Protein 9CU8 (pdb70)

Secondary structure (DSSP, 8-state):
--HHHHHHHHHHHHHHHHHHHHHHHHHHHTT-HHHHHHHHHHHHHHHHHHHHHHH-GGGHHHHHHHHHHHHHHHTTT-HHHHHHHHHHHHHHHHHHHHHHHHHHT-/--TTSPPSSBPPPTT----TTEEEETTTTEEEEPBPTTEEEEE---SSSPPEEEEPPTTEE--SSB--SSPEEPPPPPPTTSEEEE--BTTB--EEEPPTTEEEEEE-SSSEEEEEEPP-BPTTEEEEE--BTTB--EEEEPPTTEE--S-BSSPPPEEPPP-SSEEE--BTTBPPEE-

Structure (mmCIF, N/CA/C/O backbone):
data_9CU8
#
_entry.id   9CU8
#
_cell.length_a   35.071
_cell.length_b   74.621
_cell.length_c   104.973
_cell.angle_alpha   90.00
_cell.angle_beta   90.00
_cell.angle_gamma   90.00
#
_symmetry.space_group_name_H-M   'P 21 21 21'
#
loop_
_entity.id
_entity.type
_entity.pdbx_description
1 polymer TNFR2_mb1
2 polymer 'Tumor necrosis factor receptor superfamily member 1B'
3 water water
#
loop_
_atom_site.group_PDB
_atom_site.id
_atom_site.type_symbol
_atom_site.label_atom_id
_atom_site.label_alt_id
_atom_site.label_comp_id
_atom_site.label_asym_id
_atom_site.label_entity_id
_atom_site.label_seq_id
_atom_site.pdbx_PDB_ins_code
_atom_site.Cartn_x
_atom_site.Cartn_y
_atom_site.Cartn_z
_atom_site.occupancy
_atom_site.B_iso_or_equiv
_atom_site.auth_seq_id
_atom_site.auth_comp_id
_atom_site.auth_asym_id
_atom_site.auth_atom_id
_atom_site.pdbx_PDB_model_num
ATOM 1 N N . LEU A 1 1 ? 2.434 25.099 -11.910 1.00 42.91 1 LEU A N 1
ATOM 2 C CA . LEU A 1 1 ? 2.679 24.424 -13.181 1.00 37.49 1 LEU A CA 1
ATOM 3 C C . LEU A 1 1 ? 1.790 24.967 -14.306 1.00 40.24 1 LEU A C 1
ATOM 4 O O . LEU A 1 1 ? 0.560 24.947 -14.207 1.00 42.73 1 LEU A O 1
ATOM 9 N N . ASN A 1 2 ? 2.407 25.450 -15.377 1.00 38.18 2 ASN A N 1
ATOM 10 C CA . ASN A 1 2 ? 1.668 25.864 -16.562 1.00 38.16 2 ASN A CA 1
ATOM 11 C C . ASN A 1 2 ? 1.472 24.671 -17.491 1.00 38.95 2 ASN A C 1
ATOM 12 O O . ASN A 1 2 ? 2.093 23.620 -17.314 1.00 37.19 2 ASN A O 1
ATOM 17 N N . PRO A 1 3 ? 0.587 24.784 -18.488 1.00 40.23 3 PRO A N 1
ATOM 18 C CA . PRO A 1 3 ? 0.312 23.613 -19.344 1.00 34.64 3 PRO A CA 1
ATOM 19 C C . PRO A 1 3 ? 1.537 23.024 -20.029 1.00 36.25 3 PRO A C 1
ATOM 20 O O . PRO A 1 3 ? 1.556 21.811 -20.280 1.00 26.53 3 PRO A O 1
ATOM 24 N N . GLU A 1 4 ? 2.566 23.821 -20.333 1.00 26.62 4 GLU A N 1
ATOM 25 C CA . GLU A 1 4 ? 3.751 23.233 -20.954 1.00 34.40 4 GLU A CA 1
ATOM 26 C C . GLU A 1 4 ? 4.486 22.327 -19.979 1.00 31.03 4 GLU A C 1
ATOM 27 O O . GLU A 1 4 ? 4.884 21.212 -20.334 1.00 32.22 4 GLU A O 1
ATOM 33 N N . GLN A 1 5 ? 4.688 22.803 -18.750 1.00 28.74 5 GLN A N 1
ATOM 34 C CA . GLN A 1 5 ? 5.389 22.014 -17.746 1.00 31.16 5 GLN A CA 1
ATOM 35 C C . GLN A 1 5 ? 4.632 20.729 -17.429 1.00 27.96 5 GLN A C 1
ATOM 36 O O . GLN A 1 5 ? 5.236 19.653 -17.318 1.00 23.68 5 GLN A O 1
ATOM 42 N N . VAL A 1 6 ? 3.308 20.824 -17.279 1.00 27.72 6 VAL A N 1
ATOM 43 C CA . VAL A 1 6 ? 2.508 19.641 -16.972 1.00 22.94 6 VAL A CA 1
ATOM 44 C C . VAL A 1 6 ? 2.646 18.615 -18.081 1.00 27.33 6 VAL A C 1
ATOM 45 O O . VAL A 1 6 ? 2.790 17.412 -17.821 1.00 24.56 6 VAL A O 1
ATOM 49 N N . ALA A 1 7 ? 2.636 19.074 -19.338 1.00 22.56 7 ALA A N 1
ATOM 50 C CA . ALA A 1 7 ? 2.767 18.150 -20.461 1.00 24.89 7 ALA A CA 1
ATOM 51 C C . ALA A 1 7 ? 4.123 17.451 -20.452 1.00 25.22 7 ALA A C 1
ATOM 52 O O . ALA A 1 7 ? 4.207 16.243 -20.713 1.00 27.63 7 ALA A O 1
ATOM 54 N N . LYS A 1 8 ? 5.198 18.189 -20.157 1.00 26.05 8 LYS A N 1
ATOM 55 C CA . LYS A 1 8 ? 6.518 17.563 -20.064 1.00 25.63 8 LYS A CA 1
ATOM 56 C C . LYS A 1 8 ? 6.592 16.577 -18.902 1.00 24.02 8 LYS A C 1
ATOM 57 O O . LYS A 1 8 ? 7.208 15.507 -19.018 1.00 21.96 8 LYS A O 1
ATOM 63 N N . ILE A 1 9 ? 6.001 16.937 -17.763 1.00 23.88 9 ILE A N 1
ATOM 64 C CA . ILE A 1 9 ? 5.973 16.028 -16.619 1.00 24.49 9 ILE A CA 1
ATOM 65 C C . ILE A 1 9 ? 5.162 14.777 -16.950 1.00 21.65 9 ILE A C 1
ATOM 66 O O . ILE A 1 9 ? 5.590 13.648 -16.682 1.00 21.70 9 ILE A O 1
ATOM 71 N N . GLY A 1 10 ? 3.984 14.955 -17.545 1.00 22.29 10 GLY A N 1
ATOM 72 C CA . GLY A 1 10 ? 3.174 13.795 -17.909 1.00 23.22 10 GLY A CA 1
ATOM 73 C C . GLY A 1 10 ? 3.876 12.875 -18.895 1.00 27.57 10 GLY A C 1
ATOM 74 O O . GLY A 1 10 ? 3.771 11.646 -18.803 1.00 21.75 10 GLY A O 1
ATOM 75 N N . ALA A 1 11 ? 4.610 13.455 -19.848 1.00 24.13 11 ALA A N 1
ATOM 76 C CA . ALA A 1 11 ? 5.305 12.647 -20.849 1.00 27.14 11 ALA A CA 1
ATOM 77 C C . ALA A 1 11 ? 6.375 11.767 -20.207 1.00 25.54 11 ALA A C 1
ATOM 78 O O . ALA A 1 11 ? 6.579 10.621 -20.622 1.00 22.38 11 ALA A O 1
ATOM 80 N N . ALA A 1 12 ? 7.069 12.293 -19.191 1.00 24.90 12 ALA A N 1
ATOM 81 C CA . ALA A 1 12 ? 8.062 11.508 -18.465 1.00 28.59 12 ALA A CA 1
ATOM 82 C C . ALA A 1 12 ? 7.408 10.370 -17.690 1.00 23.06 12 ALA A C 1
ATOM 83 O O . ALA A 1 12 ? 7.911 9.237 -17.691 1.00 24.56 12 ALA A O 1
ATOM 85 N N . ILE A 1 13 ? 6.287 10.651 -17.017 1.00 22.68 13 ILE A N 1
ATOM 86 C CA . ILE A 1 13 ? 5.595 9.593 -16.279 1.00 20.33 13 ILE A CA 1
ATOM 87 C C . ILE A 1 13 ? 5.140 8.492 -17.230 1.00 22.98 13 ILE A C 1
ATOM 88 O O . ILE A 1 13 ? 5.293 7.298 -16.946 1.00 22.84 13 ILE A O 1
ATOM 93 N N . ASP A 1 14 ? 4.548 8.878 -18.365 1.00 23.41 14 ASP A N 1
ATOM 94 C CA . ASP A 1 14 ? 4.091 7.883 -19.335 1.00 21.16 14 ASP A CA 1
ATOM 95 C C . ASP A 1 14 ? 5.250 7.044 -19.858 1.00 24.65 14 ASP A C 1
ATOM 96 O O . ASP A 1 14 ? 5.090 5.840 -20.117 1.00 25.31 14 ASP A O 1
ATOM 101 N N . ALA A 1 15 ? 6.419 7.662 -20.047 1.00 23.94 15 ALA A N 1
ATOM 102 C CA . ALA A 1 15 ? 7.564 6.901 -20.532 1.00 27.22 15 ALA A CA 1
ATOM 103 C C . ALA A 1 15 ? 7.912 5.767 -19.574 1.00 25.50 15 ALA A C 1
ATOM 104 O O . ALA A 1 15 ? 8.175 4.643 -20.009 1.00 26.85 15 ALA A O 1
ATOM 106 N N . GLY A 1 16 ? 7.903 6.040 -18.266 1.00 25.22 16 GLY A N 1
ATOM 107 C CA . GLY A 1 16 ? 8.205 4.994 -17.305 1.00 22.67 16 GLY A CA 1
ATOM 108 C C . GLY A 1 16 ? 7.135 3.921 -17.268 1.00 25.93 16 GLY A C 1
ATOM 109 O O . GLY A 1 16 ? 7.439 2.725 -17.229 1.00 21.74 16 GLY A O 1
ATOM 110 N N . ARG A 1 17 ? 5.868 4.334 -17.281 1.00 21.20 17 ARG A N 1
ATOM 111 C CA . ARG A 1 17 ? 4.773 3.375 -17.315 1.00 19.15 17 ARG A CA 1
ATOM 112 C C . ARG A 1 17 ? 4.822 2.520 -18.576 1.00 22.52 17 ARG A C 1
ATOM 113 O O . ARG A 1 17 ? 4.604 1.302 -18.525 1.00 22.41 17 ARG A O 1
ATOM 121 N N . LYS A 1 18 ? 5.101 3.140 -19.721 1.00 23.33 18 LYS A N 1
ATOM 122 C CA . LYS A 1 18 ? 5.076 2.403 -20.979 1.00 26.38 18 LYS A CA 1
ATOM 123 C C . LYS A 1 18 ? 6.259 1.455 -21.081 1.00 26.23 18 LYS A C 1
ATOM 124 O O . LYS A 1 18 ? 6.135 0.360 -21.648 1.00 27.69 18 LYS A O 1
ATOM 130 N N . TYR A 1 19 ? 7.423 1.866 -20.569 1.00 23.02 19 TYR A N 1
ATOM 131 C CA . TYR A 1 19 ? 8.558 0.950 -20.490 1.00 22.87 19 TYR A CA 1
ATOM 132 C C . TYR A 1 19 ? 8.206 -0.276 -19.650 1.00 25.19 19 TYR A C 1
ATOM 133 O O . TYR A 1 19 ? 8.445 -1.420 -20.060 1.00 22.34 19 TYR A O 1
ATOM 142 N N . LEU A 1 20 ? 7.638 -0.053 -18.461 1.00 21.65 20 LEU A N 1
ATOM 143 C CA . LEU A 1 20 ? 7.262 -1.181 -17.616 1.00 21.66 20 LEU A CA 1
ATOM 144 C C . LEU A 1 20 ? 6.256 -2.085 -18.311 1.00 23.93 20 LEU A C 1
ATOM 145 O O . LEU A 1 20 ? 6.353 -3.316 -18.215 1.00 22.89 20 LEU A O 1
ATOM 150 N N . ASP A 1 21 ? 5.282 -1.502 -19.019 1.00 22.40 21 ASP A N 1
ATOM 151 C CA . ASP A 1 21 ? 4.300 -2.337 -19.716 1.00 24.84 21 ASP A CA 1
ATOM 152 C C . ASP A 1 21 ? 4.945 -3.145 -20.841 1.00 23.97 21 ASP A C 1
ATOM 153 O O . ASP A 1 21 ? 4.519 -4.273 -21.124 1.00 22.96 21 ASP A O 1
ATOM 158 N N . ALA A 1 22 ? 5.962 -2.585 -21.501 1.00 24.44 22 ALA A N 1
ATOM 159 C CA . ALA A 1 22 ? 6.661 -3.331 -22.544 1.00 27.96 22 ALA A CA 1
ATOM 160 C C . ALA A 1 22 ? 7.490 -4.467 -21.954 1.00 26.04 22 ALA A C 1
ATOM 161 O O . ALA A 1 22 ? 7.621 -5.529 -22.571 1.00 27.17 22 ALA A O 1
ATOM 163 N N . LYS A 1 23 ? 8.073 -4.256 -20.772 1.00 22.82 23 LYS A N 1
ATOM 164 C CA . LYS A 1 23 ? 8.789 -5.337 -20.103 1.00 23.26 23 LYS A CA 1
ATOM 165 C C . LYS A 1 23 ? 7.829 -6.444 -19.680 1.00 27.22 23 LYS A C 1
ATOM 166 O O . LYS A 1 23 ? 8.179 -7.632 -19.719 1.00 22.39 23 LYS A O 1
ATOM 172 N N . ILE A 1 24 ? 6.610 -6.072 -19.286 1.00 23.88 24 ILE A N 1
ATOM 173 C CA . ILE A 1 24 ? 5.593 -7.073 -18.958 1.00 23.57 24 ILE A CA 1
ATOM 174 C C . ILE A 1 24 ? 5.213 -7.871 -20.201 1.00 24.96 24 ILE A C 1
ATOM 175 O O . ILE A 1 24 ? 5.151 -9.105 -20.173 1.00 25.00 24 ILE A O 1
ATOM 180 N N . GLU A 1 25 ? 4.941 -7.172 -21.309 1.00 26.29 25 GLU A N 1
ATOM 181 C CA . GLU A 1 25 ? 4.595 -7.853 -22.555 1.00 31.75 25 GLU A CA 1
ATOM 182 C C . GLU A 1 25 ? 5.726 -8.761 -23.021 1.00 29.60 25 GLU A C 1
ATOM 183 O O . GLU A 1 25 ? 5.480 -9.842 -23.569 1.00 32.06 25 GLU A O 1
ATOM 189 N N . GLU A 1 26 ? 6.971 -8.330 -22.824 1.00 26.32 26 GLU A N 1
ATOM 190 C CA . GLU A 1 26 ? 8.119 -9.156 -23.190 1.00 26.55 26 GLU A CA 1
ATOM 191 C C . GLU A 1 26 ? 8.170 -10.425 -22.351 1.00 28.21 26 GLU A C 1
ATOM 192 O O . GLU A 1 26 ? 8.418 -11.519 -22.876 1.00 26.00 26 GLU A O 1
ATOM 198 N N . ALA A 1 27 ? 7.956 -10.297 -21.039 1.00 26.34 27 ALA A N 1
ATOM 199 C CA . ALA A 1 27 ? 7.916 -11.480 -20.186 1.00 22.94 27 ALA A CA 1
ATOM 200 C C . ALA A 1 27 ? 6.780 -12.405 -20.589 1.00 29.67 27 ALA A C 1
ATOM 201 O O . ALA A 1 27 ? 6.929 -13.634 -20.527 1.00 32.25 27 ALA A O 1
ATOM 203 N N . LYS A 1 28 ? 5.645 -11.837 -21.017 1.00 26.76 28 LYS A N 1
ATOM 204 C CA . LYS A 1 28 ? 4.528 -12.661 -21.468 1.00 31.81 28 LYS A CA 1
ATOM 205 C C . LYS A 1 28 ? 4.857 -13.381 -22.774 1.00 33.59 28 LYS A C 1
ATOM 206 O O . LYS A 1 28 ? 4.556 -14.570 -22.918 1.00 30.32 28 LYS A O 1
ATOM 212 N N . LYS A 1 29 ? 5.481 -12.682 -23.730 1.00 31.18 29 LYS A N 1
ATOM 213 C CA . LYS A 1 29 ? 5.806 -13.300 -25.014 1.00 36.63 29 LYS A CA 1
ATOM 214 C C . LYS A 1 29 ? 6.836 -14.415 -24.875 1.00 35.92 29 LYS A C 1
ATOM 215 O O . LYS A 1 29 ? 6.776 -15.399 -25.619 1.00 38.41 29 LYS A O 1
ATOM 221 N N . THR A 1 30 ? 7.788 -14.280 -23.949 1.00 33.89 30 THR A N 1
ATOM 222 C CA . THR A 1 30 ? 8.757 -15.335 -23.668 1.00 34.42 30 THR A CA 1
ATOM 223 C C . THR A 1 30 ? 8.249 -16.346 -22.647 1.00 35.71 30 THR A C 1
ATOM 224 O O . THR A 1 30 ? 8.990 -17.269 -22.283 1.00 35.01 30 THR A O 1
ATOM 228 N N . LEU A 1 31 ? 7.012 -16.187 -22.171 1.00 34.33 31 LEU A N 1
ATOM 229 C CA . LEU A 1 31 ? 6.395 -17.132 -21.245 1.00 32.55 31 LEU A CA 1
ATOM 230 C C . LEU A 1 31 ? 7.139 -17.208 -19.912 1.00 32.87 31 LEU A C 1
ATOM 231 O O . LEU A 1 31 ? 7.123 -18.241 -19.241 1.00 33.40 31 LEU A O 1
ATOM 236 N N . THR A 1 32 ? 7.819 -16.134 -19.507 1.00 32.59 32 THR A N 1
ATOM 237 C CA . THR A 1 32 ? 8.381 -16.080 -18.157 1.00 32.44 32 THR A CA 1
ATOM 238 C C . THR A 1 32 ? 7.353 -15.367 -17.280 1.00 30.11 32 THR A C 1
ATOM 239 O O . THR A 1 32 ? 7.474 -14.190 -16.924 1.00 26.30 32 THR A O 1
ATOM 243 N N . LEU A 1 33 ? 6.298 -16.113 -16.948 1.00 28.49 33 LEU A N 1
ATOM 244 C CA . LEU A 1 33 ? 5.128 -15.495 -16.336 1.00 28.71 33 LEU A CA 1
ATOM 245 C C . LEU A 1 33 ? 5.386 -15.080 -14.891 1.00 23.78 33 LEU A C 1
ATOM 246 O O . LEU A 1 33 ? 4.807 -14.098 -14.425 1.00 21.62 33 LEU A O 1
ATOM 251 N N . ARG A 1 34 ? 6.253 -15.793 -14.173 1.00 24.35 34 ARG A N 1
ATOM 252 C CA . ARG A 1 34 ? 6.565 -15.372 -12.811 1.00 28.75 34 ARG A CA 1
ATOM 253 C C . ARG A 1 34 ? 7.283 -14.028 -12.804 1.00 25.84 34 ARG A C 1
ATOM 254 O O . ARG A 1 34 ? 7.060 -13.215 -11.900 1.00 26.04 34 ARG A O 1
ATOM 262 N N . THR A 1 35 ? 8.097 -13.754 -13.828 1.00 23.57 35 THR A N 1
ATOM 263 C CA . THR A 1 35 ? 8.700 -12.428 -13.972 1.00 23.99 35 THR A CA 1
ATOM 264 C C . THR A 1 35 ? 7.659 -11.368 -14.337 1.00 23.05 35 THR A C 1
ATOM 265 O O . THR A 1 35 ? 7.735 -10.216 -13.872 1.00 22.53 35 THR A O 1
ATOM 269 N N . ALA A 1 36 ? 6.709 -11.718 -15.206 1.00 20.57 36 ALA A N 1
ATOM 270 C CA . ALA A 1 36 ? 5.616 -10.805 -15.521 1.00 21.34 36 ALA A CA 1
ATOM 271 C C . ALA A 1 36 ? 4.838 -10.428 -14.265 1.00 20.76 36 ALA A C 1
ATOM 272 O O . ALA A 1 36 ? 4.416 -9.273 -14.109 1.00 20.13 36 ALA A O 1
ATOM 274 N N . GLN A 1 37 ? 4.632 -11.393 -13.360 1.00 21.53 37 GLN A N 1
ATOM 275 C CA . GLN A 1 37 ? 3.929 -11.112 -12.108 1.00 21.29 37 GLN A CA 1
ATOM 276 C C . GLN A 1 37 ? 4.731 -10.155 -11.228 1.00 21.42 37 GLN A C 1
ATOM 277 O O . GLN A 1 37 ? 4.172 -9.218 -10.641 1.00 20.83 37 GLN A O 1
ATOM 283 N N . ALA A 1 38 ? 6.048 -10.370 -11.133 1.00 20.21 38 ALA A N 1
ATOM 284 C CA . ALA A 1 38 ? 6.894 -9.467 -10.352 1.00 18.85 38 ALA A CA 1
ATOM 285 C C . ALA A 1 38 ? 6.863 -8.057 -10.928 1.00 19.86 38 ALA A C 1
ATOM 286 O O . ALA A 1 38 ? 6.852 -7.069 -10.187 1.00 19.05 38 ALA A O 1
ATOM 288 N N . LEU A 1 39 ? 6.834 -7.945 -12.253 1.00 19.30 39 LEU A N 1
ATOM 289 C CA . LEU A 1 39 ? 6.811 -6.631 -12.887 1.00 18.76 39 LEU A CA 1
ATOM 290 C C . LEU A 1 39 ? 5.494 -5.889 -12.639 1.00 20.04 39 LEU A C 1
ATOM 291 O O . LEU A 1 39 ? 5.486 -4.657 -12.548 1.00 21.62 39 LEU A O 1
ATOM 296 N N . LEU A 1 40 ? 4.372 -6.611 -12.543 1.00 19.98 40 LEU A N 1
ATOM 297 C CA . LEU A 1 40 ? 3.121 -5.977 -12.132 1.00 19.51 40 LEU A CA 1
ATOM 298 C C . LEU A 1 40 ? 3.257 -5.322 -10.768 1.00 19.34 40 LEU A C 1
ATOM 299 O O . LEU A 1 40 ? 2.741 -4.216 -10.545 1.00 17.41 40 LEU A O 1
ATOM 304 N N . VAL A 1 41 ? 3.922 -5.999 -9.828 1.00 16.89 41 VAL A N 1
ATOM 305 C CA . VAL A 1 41 ? 4.088 -5.423 -8.495 1.00 14.09 41 VAL A CA 1
ATOM 306 C C . VAL A 1 41 ? 4.960 -4.181 -8.565 1.00 18.73 41 VAL A C 1
ATOM 307 O O . VAL A 1 41 ? 4.657 -3.149 -7.949 1.00 18.27 41 VAL A O 1
ATOM 311 N N . ILE A 1 42 ? 6.076 -4.274 -9.288 1.00 18.98 42 ILE A N 1
ATOM 312 C CA . ILE A 1 42 ? 6.978 -3.134 -9.421 1.00 18.40 42 ILE A CA 1
ATOM 313 C C . ILE A 1 42 ? 6.252 -1.961 -10.064 1.00 19.97 42 ILE A C 1
ATOM 314 O O . ILE A 1 42 ? 6.415 -0.800 -9.655 1.00 19.02 42 ILE A O 1
ATOM 319 N N . ARG A 1 43 ? 5.420 -2.245 -11.066 1.00 19.49 43 ARG A N 1
ATOM 320 C CA . ARG A 1 43 ? 4.655 -1.173 -11.699 1.00 18.72 43 ARG A CA 1
ATOM 321 C C . ARG A 1 43 ? 3.742 -0.478 -10.696 1.00 18.60 43 ARG A C 1
ATOM 322 O O . ARG A 1 43 ? 3.626 0.749 -10.709 1.00 17.23 43 ARG A O 1
ATOM 330 N N . SER A 1 44 ? 3.103 -1.244 -9.801 1.00 18.29 44 SER A N 1
ATOM 331 C CA . SER A 1 44 ? 2.192 -0.625 -8.834 1.00 18.36 44 SER A CA 1
ATOM 332 C C . SER A 1 44 ? 2.940 0.299 -7.881 1.00 20.27 44 SER A C 1
ATOM 333 O O . SER A 1 44 ? 2.413 1.348 -7.471 1.00 13.84 44 SER A O 1
ATOM 336 N N . GLN A 1 45 ? 4.170 -0.071 -7.510 1.00 17.07 45 GLN A N 1
ATOM 337 C CA . GLN A 1 45 ? 4.930 0.778 -6.599 1.00 20.81 45 GLN A CA 1
ATOM 338 C C . GLN A 1 45 ? 5.504 2.000 -7.314 1.00 20.68 45 GLN A C 1
ATOM 339 O O . GLN A 1 45 ? 5.599 3.079 -6.717 1.00 19.70 45 GLN A O 1
ATOM 345 N N . TYR A 1 46 ? 5.896 1.849 -8.585 1.00 17.91 46 TYR A N 1
ATOM 346 C CA . TYR A 1 46 ? 6.231 3.006 -9.412 1.00 14.97 46 TYR A CA 1
ATOM 347 C C . TYR A 1 46 ? 5.088 4.018 -9.431 1.00 19.25 46 TYR A C 1
ATOM 348 O O . TYR A 1 46 ? 5.299 5.225 -9.233 1.00 18.24 46 TYR A O 1
ATOM 357 N N . GLU A 1 47 ? 3.857 3.542 -9.649 1.00 16.16 47 GLU A N 1
ATOM 358 C CA . GLU A 1 47 ? 2.717 4.456 -9.683 1.00 16.50 47 GLU A CA 1
ATOM 359 C C . GLU A 1 47 ? 2.556 5.187 -8.354 1.00 17.85 47 GLU A C 1
ATOM 360 O O . GLU A 1 47 ? 2.320 6.401 -8.331 1.00 20.56 47 GLU A O 1
ATOM 366 N N . ARG A 1 48 ? 2.701 4.469 -7.235 1.00 15.40 48 ARG A N 1
ATOM 367 C CA . ARG A 1 48 ? 2.611 5.108 -5.924 1.00 14.97 48 ARG A CA 1
ATOM 368 C C . ARG A 1 48 ? 3.728 6.126 -5.725 1.00 17.25 48 ARG A C 1
ATOM 369 O O . ARG A 1 48 ? 3.500 7.215 -5.189 1.00 18.10 48 ARG A O 1
ATOM 377 N N . ALA A 1 49 ? 4.949 5.777 -6.128 1.00 17.98 49 ALA A N 1
ATOM 378 C CA . ALA A 1 49 ? 6.077 6.693 -5.970 1.00 18.69 49 ALA A CA 1
ATOM 379 C C . ALA A 1 49 ? 5.898 7.950 -6.813 1.00 20.03 49 ALA A C 1
ATOM 380 O O . ALA A 1 49 ? 6.302 9.047 -6.404 1.00 20.30 49 ALA A O 1
ATOM 382 N N . VAL A 1 50 ? 5.314 7.813 -8.004 1.00 16.24 50 VAL A N 1
ATOM 383 C CA . VAL A 1 50 ? 5.020 8.996 -8.817 1.00 15.39 50 VAL A CA 1
ATOM 384 C C . VAL A 1 50 ? 3.923 9.841 -8.165 1.00 21.03 50 VAL A C 1
ATOM 385 O O . VAL A 1 50 ? 4.033 11.074 -8.097 1.00 20.73 50 VAL A O 1
ATOM 389 N N . ASP A 1 51 ? 2.847 9.191 -7.692 1.00 21.10 51 ASP A N 1
ATOM 390 C CA . ASP A 1 51 ? 1.768 9.888 -6.985 1.00 19.25 51 ASP A CA 1
ATOM 391 C C . ASP A 1 51 ? 2.325 10.814 -5.918 1.00 20.86 51 ASP A C 1
ATOM 392 O O . ASP A 1 51 ? 1.878 11.953 -5.760 1.00 18.95 51 ASP A O 1
ATOM 397 N N . THR A 1 52 ? 3.287 10.314 -5.146 1.00 18.24 52 THR A N 1
ATOM 398 C CA . THR A 1 52 ? 3.712 11.019 -3.946 1.00 21.30 52 THR A CA 1
ATOM 399 C C . THR A 1 52 ? 4.457 12.308 -4.278 1.00 20.80 52 THR A C 1
ATOM 400 O O . THR A 1 52 ? 4.466 13.244 -3.469 1.00 23.97 52 THR A O 1
ATOM 404 N N . LEU A 1 53 ? 5.077 12.383 -5.457 1.00 20.59 53 LEU A N 1
ATOM 405 C CA . LEU A 1 53 ? 5.685 13.642 -5.897 1.00 22.23 53 LEU A CA 1
ATOM 406 C C . LEU A 1 53 ? 4.682 14.788 -5.919 1.00 28.37 53 LEU A C 1
ATOM 407 O O . LEU A 1 53 ? 5.068 15.962 -5.788 1.00 24.22 53 LEU A O 1
ATOM 412 N N . PHE A 1 54 ? 3.403 14.475 -6.107 1.00 23.34 54 PHE A N 1
ATOM 413 C CA . PHE A 1 54 ? 2.346 15.474 -6.173 1.00 23.03 54 PHE A CA 1
ATOM 414 C C . PHE A 1 54 ? 1.489 15.532 -4.920 1.00 29.10 54 PHE A C 1
ATOM 415 O O . PHE A 1 54 ? 1.032 16.612 -4.559 1.00 31.27 54 PHE A O 1
ATOM 423 N N . THR A 1 55 ? 1.261 14.405 -4.238 1.00 27.04 55 THR A N 1
ATOM 424 C CA . THR A 1 55 ? 0.382 14.424 -3.075 1.00 27.02 55 THR A CA 1
ATOM 425 C C . THR A 1 55 ? 1.117 14.703 -1.776 1.00 26.66 55 THR A C 1
ATOM 426 O O . THR A 1 55 ? 0.542 15.323 -0.874 1.00 28.72 55 THR A O 1
ATOM 430 N N . ASP A 1 56 ? 2.357 14.233 -1.643 1.00 28.92 56 ASP A N 1
ATOM 431 C CA . ASP A 1 56 ? 3.144 14.449 -0.428 1.00 30.23 56 ASP A CA 1
ATOM 432 C C . ASP A 1 56 ? 4.628 14.376 -0.765 1.00 27.29 56 ASP A C 1
ATOM 433 O O . ASP A 1 56 ? 5.281 13.353 -0.554 1.00 22.96 56 ASP A O 1
ATOM 438 N N . PRO A 1 57 ? 5.197 15.481 -1.261 1.00 27.55 57 PRO A N 1
ATOM 439 C CA . PRO A 1 57 ? 6.631 15.494 -1.613 1.00 25.15 57 PRO A CA 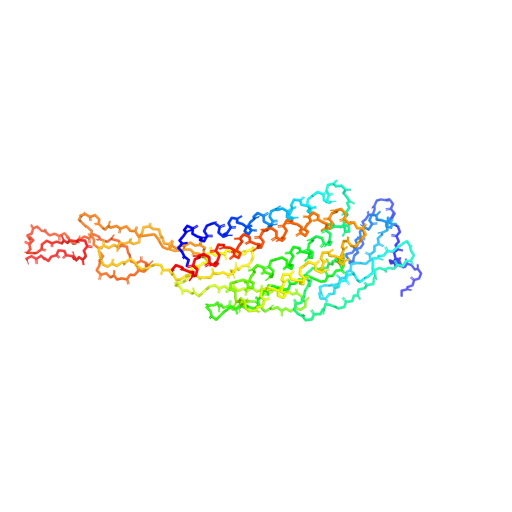1
ATOM 440 C C . PRO A 1 57 ? 7.566 15.086 -0.484 1.00 25.58 57 PRO A C 1
ATOM 441 O O . PRO A 1 57 ? 8.698 14.669 -0.764 1.00 24.76 57 PRO A O 1
ATOM 445 N N . SER A 1 58 ? 7.157 15.219 0.778 1.00 23.86 58 SER A N 1
ATOM 446 C CA . SER A 1 58 ? 8.052 14.834 1.862 1.00 26.35 58 SER A CA 1
ATOM 447 C C . SER A 1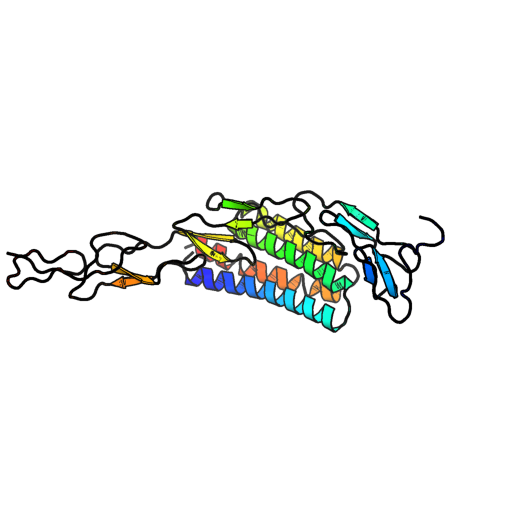 58 ? 8.249 13.325 1.943 1.00 31.27 58 SER A C 1
ATOM 448 O O . SER A 1 58 ? 9.160 12.871 2.641 1.00 27.11 58 SER A O 1
ATOM 451 N N . ALA A 1 59 ? 7.423 12.546 1.248 1.00 27.36 59 ALA A N 1
ATOM 452 C CA . ALA A 1 59 ? 7.522 11.091 1.246 1.00 27.32 59 ALA A CA 1
ATOM 453 C C . ALA A 1 59 ? 8.137 10.541 -0.028 1.00 25.10 59 ALA A C 1
ATOM 454 O O . ALA A 1 59 ? 8.336 9.329 -0.122 1.00 27.38 59 ALA A O 1
ATOM 456 N N . ALA A 1 60 ? 8.478 11.401 -0.997 1.00 26.81 60 ALA A N 1
ATOM 457 C CA . ALA A 1 60 ? 8.839 10.904 -2.322 1.00 27.55 60 ALA A CA 1
ATOM 458 C C . ALA A 1 60 ? 10.109 10.064 -2.286 1.00 31.72 60 ALA A C 1
ATOM 459 O O . ALA A 1 60 ? 10.161 8.988 -2.890 1.00 25.32 60 ALA A O 1
ATOM 461 N N . GLU A 1 61 ? 11.161 10.555 -1.624 1.00 28.21 61 GLU A N 1
ATOM 462 C CA . GLU A 1 61 ? 12.419 9.815 -1.644 1.00 34.97 61 GLU A CA 1
ATOM 463 C C . GLU A 1 61 ? 12.269 8.458 -0.966 1.00 28.13 61 GLU A C 1
ATOM 464 O O . GLU A 1 61 ? 12.916 7.487 -1.374 1.00 30.16 61 GLU A O 1
ATOM 470 N N . LYS A 1 62 ? 11.399 8.362 0.043 1.00 26.46 62 LYS A N 1
ATOM 471 C CA . LYS A 1 62 ? 11.166 7.079 0.693 1.00 34.27 62 LYS A CA 1
ATOM 472 C C . LYS A 1 62 ? 10.430 6.118 -0.235 1.00 32.12 62 LYS A C 1
ATOM 473 O O . LYS A 1 62 ? 10.710 4.910 -0.235 1.00 24.54 62 LYS A O 1
ATOM 479 N N . GLU A 1 63 ? 9.468 6.631 -1.021 1.00 27.75 63 GLU A N 1
ATOM 480 C CA . GLU A 1 63 ? 8.734 5.755 -1.934 1.00 25.03 63 GLU A CA 1
ATOM 481 C C . GLU A 1 63 ? 9.606 5.315 -3.105 1.00 26.30 63 GLU A C 1
ATOM 482 O O . GLU A 1 63 ? 9.470 4.183 -3.598 1.00 21.25 63 GLU A O 1
ATOM 488 N N . LEU A 1 64 ? 10.509 6.184 -3.564 1.00 25.28 64 LEU A N 1
ATOM 489 C CA . LEU A 1 64 ? 11.451 5.770 -4.598 1.00 27.50 64 LEU A CA 1
ATOM 490 C C . LEU A 1 64 ? 12.364 4.672 -4.075 1.00 24.54 64 LEU A C 1
ATOM 491 O O . LEU A 1 64 ? 12.588 3.659 -4.749 1.00 26.53 64 LEU A O 1
ATOM 496 N N . ALA A 1 65 ? 12.889 4.853 -2.859 1.00 25.27 65 ALA A N 1
ATOM 497 C CA . ALA A 1 65 ? 13.731 3.823 -2.253 1.00 26.42 65 ALA A CA 1
ATOM 498 C C . ALA A 1 65 ? 12.990 2.491 -2.152 1.00 26.04 65 ALA A C 1
ATOM 499 O O . ALA A 1 65 ? 13.568 1.430 -2.420 1.00 25.00 65 ALA A O 1
ATOM 501 N N . ALA A 1 66 ? 11.709 2.531 -1.759 1.00 25.16 66 ALA A N 1
ATO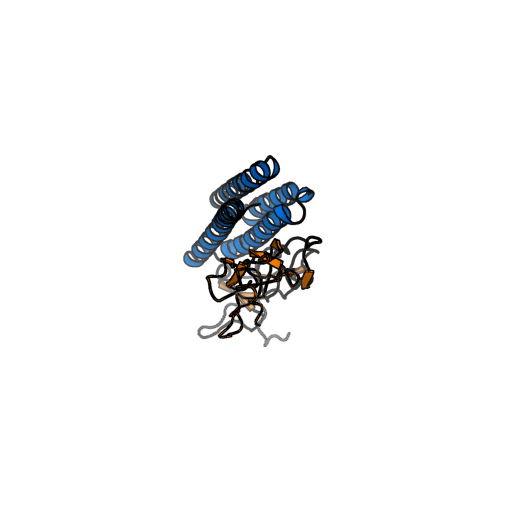M 502 C CA . ALA A 1 66 ? 10.902 1.315 -1.659 1.00 23.13 66 ALA A CA 1
ATOM 503 C C . ALA A 1 66 ? 10.662 0.672 -3.019 1.00 24.78 66 ALA A C 1
ATOM 504 O O . ALA A 1 66 ? 10.519 -0.559 -3.103 1.00 28.00 66 ALA A O 1
ATOM 506 N N . THR A 1 67 ? 10.602 1.479 -4.085 1.00 23.94 67 THR A N 1
ATOM 507 C CA . THR A 1 67 ? 10.505 0.935 -5.441 1.00 22.67 67 THR A CA 1
ATOM 508 C C . THR A 1 67 ? 11.762 0.150 -5.799 1.00 24.15 67 THR A C 1
ATOM 509 O O . THR A 1 67 ? 11.690 -1.002 -6.252 1.00 22.78 67 THR A O 1
ATOM 513 N N . LEU A 1 68 ? 12.931 0.769 -5.611 1.00 24.57 68 LEU A N 1
ATOM 514 C CA . LEU A 1 68 ? 14.183 0.104 -5.976 1.00 22.90 68 LEU A CA 1
ATOM 515 C C . LEU A 1 68 ? 14.417 -1.143 -5.127 1.00 22.41 68 LEU A C 1
ATOM 516 O O . LEU A 1 68 ? 14.920 -2.157 -5.622 1.00 29.08 68 LEU A O 1
ATOM 521 N N . ALA A 1 69 ? 14.036 -1.101 -3.851 1.00 22.94 69 ALA A N 1
ATOM 522 C CA . ALA A 1 69 ? 14.153 -2.296 -3.017 1.00 25.82 69 ALA A CA 1
ATOM 523 C C . ALA A 1 69 ? 13.210 -3.404 -3.483 1.00 26.16 69 ALA A C 1
ATOM 524 O O . ALA A 1 69 ? 13.550 -4.592 -3.413 1.00 23.99 69 ALA A O 1
ATOM 526 N N . THR A 1 70 ? 12.013 -3.040 -3.949 1.00 23.60 70 THR A N 1
ATOM 527 C CA . THR A 1 70 ? 11.093 -4.042 -4.485 1.00 23.17 70 THR A CA 1
ATOM 528 C C . THR A 1 70 ? 11.660 -4.688 -5.742 1.00 23.50 70 THR A C 1
ATOM 529 O O . THR A 1 70 ? 11.536 -5.907 -5.935 1.00 23.56 70 THR A O 1
ATOM 533 N N . ILE A 1 71 ? 12.291 -3.890 -6.605 1.00 21.17 71 ILE A N 1
ATOM 534 C CA . ILE A 1 71 ? 12.952 -4.444 -7.784 1.00 23.98 71 ILE A CA 1
ATOM 535 C C . ILE A 1 71 ? 14.067 -5.396 -7.359 1.00 27.54 71 ILE A C 1
ATOM 536 O O . ILE A 1 71 ? 14.149 -6.533 -7.835 1.00 26.27 71 ILE A O 1
ATOM 541 N N . ASP A 1 72 ? 14.929 -4.943 -6.439 1.00 24.92 72 ASP A N 1
ATOM 542 C CA . ASP A 1 72 ? 16.012 -5.791 -5.928 1.00 29.17 72 ASP A CA 1
ATOM 543 C C . ASP A 1 72 ? 15.485 -7.115 -5.388 1.00 30.15 72 ASP A C 1
ATOM 544 O O . ASP A 1 72 ? 16.086 -8.173 -5.608 1.00 31.11 72 ASP A O 1
ATOM 549 N N . ARG A 1 73 ? 14.372 -7.069 -4.655 1.00 25.39 73 ARG A N 1
ATOM 550 C CA . ARG A 1 73 ? 13.851 -8.247 -3.968 1.00 24.58 73 ARG A CA 1
ATOM 551 C C . ARG A 1 73 ? 13.174 -9.201 -4.944 1.00 27.62 73 ARG A C 1
ATOM 552 O O . ARG A 1 73 ? 13.492 -10.395 -4.991 1.00 24.64 73 ARG A O 1
ATOM 560 N N . LEU A 1 74 ? 12.250 -8.687 -5.753 1.00 24.71 74 LEU A N 1
ATOM 561 C CA . LEU A 1 74 ? 11.464 -9.566 -6.610 1.00 24.18 74 LEU A CA 1
ATOM 562 C C . LEU A 1 74 ? 12.287 -10.126 -7.761 1.00 21.05 74 LEU A C 1
ATOM 563 O O . LEU A 1 74 ? 12.018 -11.239 -8.230 1.00 25.47 74 LEU A O 1
ATOM 568 N N . LEU A 1 75 ? 13.277 -9.374 -8.237 1.00 20.52 75 LEU A N 1
ATOM 569 C CA . LEU A 1 75 ? 14.085 -9.770 -9.385 1.00 22.92 75 LEU A CA 1
ATOM 570 C C . LEU A 1 75 ? 15.510 -10.125 -8.963 1.00 29.04 75 LEU A C 1
ATOM 571 O O . LEU A 1 75 ? 16.458 -9.973 -9.739 1.00 22.27 75 LEU A O 1
ATOM 576 N N . LYS A 1 76 ? 15.653 -10.593 -7.720 1.00 27.31 76 LYS A N 1
ATOM 577 C CA . LYS A 1 76 ? 16.956 -10.936 -7.158 1.00 28.81 76 LYS A CA 1
ATOM 578 C C . LYS A 1 76 ? 17.692 -11.956 -8.022 1.00 30.18 76 LYS A C 1
ATOM 579 O O . LYS A 1 76 ? 18.917 -11.889 -8.169 1.00 32.74 76 LYS A O 1
ATOM 585 N N . GLU A 1 77 ? 16.966 -12.883 -8.626 1.00 30.06 77 GLU A N 1
ATOM 586 C CA . GLU A 1 77 ? 17.578 -13.935 -9.427 1.00 29.06 77 GLU A CA 1
ATOM 587 C C . GLU A 1 77 ? 17.684 -13.578 -10.908 1.00 32.98 77 GLU A C 1
ATOM 588 O O . GLU A 1 77 ? 18.071 -14.433 -11.707 1.00 31.82 77 GLU A O 1
ATOM 594 N N . HIS A 1 78 ? 17.362 -12.339 -11.293 1.00 29.40 78 HIS A N 1
ATOM 595 C CA . HIS A 1 78 ? 17.522 -11.865 -12.670 1.00 25.95 78 HIS A CA 1
ATOM 596 C C . HIS A 1 78 ? 18.244 -10.526 -12.636 1.00 30.48 78 HIS A C 1
ATOM 597 O O . HIS A 1 78 ? 17.656 -9.473 -12.922 1.00 26.38 78 HIS A O 1
ATOM 604 N N . PRO A 1 79 ? 19.538 -10.529 -12.307 1.00 29.16 79 PRO A N 1
ATOM 605 C CA . PRO A 1 79 ? 20.219 -9.252 -12.050 1.00 26.66 79 PRO A CA 1
ATOM 606 C C . PRO A 1 79 ? 20.330 -8.355 -13.273 1.00 29.89 79 PRO A C 1
ATOM 607 O O . PRO A 1 79 ? 20.319 -7.123 -13.118 1.00 26.00 79 PRO A O 1
ATOM 611 N N . GLU A 1 80 ? 20.433 -8.919 -14.483 1.00 25.44 80 GLU A N 1
ATOM 612 C CA . GLU A 1 80 ? 20.482 -8.069 -15.673 1.00 34.40 80 GLU A CA 1
ATOM 613 C C . GLU A 1 80 ? 19.186 -7.284 -15.830 1.00 31.36 80 GLU A C 1
ATOM 614 O O . GLU A 1 80 ? 19.194 -6.061 -16.030 1.00 28.47 80 GLU A O 1
ATOM 620 N N . LEU A 1 81 ? 18.056 -7.985 -15.740 1.00 31.82 81 LEU A N 1
ATOM 621 C CA . LEU A 1 81 ? 16.753 -7.337 -15.821 1.00 27.37 81 LEU A CA 1
ATOM 622 C C . LEU A 1 81 ? 16.562 -6.342 -14.688 1.00 26.19 81 LEU A C 1
ATOM 623 O O . LEU A 1 81 ? 16.079 -5.224 -14.905 1.00 25.13 81 LEU A O 1
ATOM 628 N N . ALA A 1 82 ? 16.944 -6.730 -13.471 1.00 23.61 82 ALA A N 1
ATOM 629 C CA . ALA A 1 82 ? 16.803 -5.843 -12.319 1.00 22.08 82 ALA A CA 1
ATOM 630 C C . ALA A 1 82 ? 17.545 -4.529 -12.529 1.00 27.10 82 ALA A C 1
ATOM 631 O O . ALA A 1 82 ? 17.050 -3.462 -12.147 1.00 26.49 82 ALA A O 1
ATOM 633 N N . ALA A 1 83 ? 18.739 -4.592 -13.129 1.00 27.09 83 ALA A N 1
ATOM 634 C CA . ALA A 1 83 ? 19.528 -3.392 -13.403 1.00 26.23 83 ALA A CA 1
ATOM 635 C C . ALA A 1 83 ? 18.864 -2.506 -14.453 1.00 25.85 83 ALA A C 1
ATOM 636 O O . ALA A 1 83 ? 18.885 -1.272 -14.337 1.00 26.17 83 ALA A O 1
ATOM 638 N N . GLU A 1 84 ? 18.276 -3.111 -15.489 1.00 24.96 84 GLU A N 1
ATOM 639 C CA . GLU A 1 84 ? 17.595 -2.313 -16.503 1.00 25.56 84 GLU A CA 1
ATOM 640 C C . GLU A 1 84 ? 16.414 -1.548 -15.911 1.00 27.43 84 GLU A C 1
ATOM 641 O O . GLU A 1 84 ? 16.216 -0.365 -16.213 1.00 28.47 84 GLU A O 1
ATOM 647 N N . ILE A 1 85 ? 15.621 -2.197 -15.058 1.00 25.80 85 ILE A N 1
ATOM 648 C CA A ILE A 1 85 ? 14.430 -1.527 -14.543 0.48 25.35 85 ILE A CA 1
ATOM 649 C CA B ILE A 1 85 ? 14.425 -1.549 -14.522 0.52 25.30 85 ILE A CA 1
ATOM 650 C C . ILE A 1 85 ? 14.806 -0.446 -13.540 1.00 24.28 85 ILE A C 1
ATOM 651 O O . ILE A 1 85 ? 14.232 0.653 -13.554 1.00 24.11 85 ILE A O 1
ATOM 660 N N . LYS A 1 86 ? 15.761 -0.726 -12.651 1.00 25.40 86 LYS A N 1
ATOM 661 C CA . LYS A 1 86 ? 16.197 0.322 -11.730 1.00 23.89 86 LYS A CA 1
ATOM 662 C C . LYS A 1 86 ? 16.731 1.524 -12.486 1.00 27.63 86 LYS A C 1
ATOM 663 O O . LYS A 1 86 ? 16.514 2.667 -12.079 1.00 26.19 86 LYS A O 1
ATOM 669 N N . ALA A 1 87 ? 17.445 1.289 -13.590 1.00 27.41 87 ALA A N 1
ATOM 670 C CA . ALA A 1 87 ? 18.043 2.411 -14.309 1.00 24.77 87 ALA A CA 1
ATOM 671 C C . ALA A 1 87 ? 16.981 3.238 -15.030 1.00 29.03 87 ALA A C 1
ATOM 672 O O . ALA A 1 87 ? 17.075 4.471 -15.076 1.00 25.37 87 ALA A O 1
ATOM 674 N N . PHE A 1 88 ? 15.967 2.587 -15.607 1.00 24.65 88 PHE A N 1
ATOM 675 C CA . PHE A 1 88 ? 14.896 3.351 -16.244 1.00 28.66 88 PHE A CA 1
ATOM 676 C C . PHE A 1 88 ? 14.113 4.145 -15.206 1.00 30.34 88 PHE A C 1
ATOM 677 O O . PHE A 1 88 ? 13.854 5.342 -15.386 1.00 28.74 88 PHE A O 1
ATOM 685 N N . ILE A 1 89 ? 13.762 3.503 -14.090 1.00 28.12 89 ILE A N 1
ATOM 686 C CA . ILE A 1 89 ? 12.977 4.189 -13.066 1.00 25.85 89 ILE A CA 1
ATOM 687 C C . ILE A 1 89 ? 13.790 5.303 -12.399 1.00 28.42 89 ILE A C 1
ATOM 688 O O . ILE A 1 89 ? 13.264 6.385 -12.124 1.00 25.09 89 ILE A O 1
ATOM 693 N N . ARG A 1 90 ? 15.081 5.072 -12.138 1.00 25.43 90 ARG A N 1
ATOM 694 C CA . ARG A 1 90 ? 15.906 6.132 -11.561 1.00 30.23 90 ARG A CA 1
ATOM 695 C C . ARG A 1 90 ? 15.984 7.335 -12.497 1.00 27.30 90 ARG A C 1
ATOM 696 O O . ARG A 1 90 ? 15.803 8.482 -12.074 1.00 30.90 90 ARG A O 1
ATOM 704 N N . SER A 1 91 ? 16.241 7.081 -13.781 1.00 28.92 91 SER A N 1
ATOM 705 C CA . SER A 1 91 ? 16.358 8.154 -14.763 1.00 32.34 91 SER A CA 1
ATOM 706 C C . SER A 1 91 ? 15.035 8.895 -14.939 1.00 32.33 91 SER A C 1
ATOM 707 O O . SER A 1 91 ? 15.013 10.127 -15.064 1.00 25.99 91 SER A O 1
ATOM 710 N N . THR A 1 92 ? 13.921 8.158 -14.944 1.00 26.10 92 THR A N 1
ATOM 711 C CA . THR A 1 92 ? 12.605 8.774 -15.071 1.00 26.67 92 THR A CA 1
ATOM 712 C C . THR A 1 92 ? 12.298 9.696 -13.894 1.00 27.96 92 THR A C 1
ATOM 713 O O . THR A 1 92 ? 11.808 10.820 -14.073 1.00 25.32 92 THR A O 1
ATOM 717 N N . MET A 1 93 ? 12.536 9.218 -12.672 1.00 28.28 93 MET A N 1
ATOM 718 C CA . MET A 1 93 ? 12.233 10.030 -11.500 1.00 25.65 93 MET A CA 1
ATOM 719 C C . MET A 1 93 ? 13.148 11.241 -11.408 1.00 30.14 93 MET A C 1
ATOM 720 O O . MET A 1 93 ? 12.728 12.299 -10.918 1.00 29.38 93 MET A O 1
ATOM 725 N N . ALA A 1 94 ? 14.401 11.104 -11.856 1.00 28.78 94 ALA A N 1
ATOM 726 C CA . ALA A 1 94 ? 15.302 12.253 -11.878 1.00 29.71 94 ALA A CA 1
ATOM 727 C C . ALA A 1 94 ? 14.759 13.350 -12.784 1.00 28.03 94 ALA A C 1
ATOM 728 O O . ALA A 1 94 ? 14.813 14.534 -12.435 1.00 30.82 94 ALA A O 1
ATOM 730 N N . GLU A 1 95 ? 14.196 12.969 -13.936 1.00 32.24 95 GLU A N 1
ATOM 731 C CA . GLU A 1 95 ? 13.671 13.959 -14.874 1.00 34.62 95 GLU A CA 1
ATOM 732 C C . GLU A 1 95 ? 12.423 14.645 -14.329 1.00 33.13 95 GLU A C 1
ATOM 733 O O . GLU A 1 95 ? 12.262 15.863 -14.484 1.00 29.35 95 GLU A O 1
ATOM 739 N N . ILE A 1 96 ? 11.525 13.882 -13.699 1.00 28.65 96 ILE A N 1
ATOM 740 C CA . ILE A 1 96 ? 10.320 14.476 -13.129 1.00 25.94 96 ILE A CA 1
ATOM 741 C C . ILE A 1 96 ? 10.692 15.446 -12.014 1.00 29.72 96 ILE A C 1
ATOM 742 O O . ILE A 1 96 ? 10.184 16.574 -11.949 1.00 30.12 96 ILE A O 1
ATOM 747 N N . ARG A 1 97 ? 11.575 15.008 -11.110 1.00 27.14 97 ARG A N 1
ATOM 748 C CA A ARG A 1 97 ? 12.042 15.880 -10.035 0.45 29.88 97 ARG A CA 1
ATOM 749 C CA B ARG A 1 97 ? 12.028 15.885 -10.035 0.55 29.88 97 ARG A CA 1
ATOM 750 C C . ARG A 1 97 ? 12.711 17.131 -10.586 1.00 30.92 97 ARG A C 1
ATOM 751 O O . ARG A 1 97 ? 12.537 18.229 -10.045 1.00 33.03 97 ARG A O 1
ATOM 766 N N . ALA A 1 98 ? 13.485 16.988 -11.666 1.00 29.83 98 ALA A N 1
ATOM 767 C CA . ALA A 1 98 ? 14.130 18.157 -12.261 1.00 34.13 98 ALA A CA 1
ATOM 768 C C . ALA A 1 98 ? 13.097 19.152 -12.778 1.00 37.06 98 ALA A C 1
ATOM 769 O O . ALA A 1 98 ? 13.218 20.362 -12.549 1.00 33.75 98 ALA A O 1
ATOM 771 N N . LEU A 1 99 ? 12.070 18.660 -13.477 1.00 29.24 99 LEU A N 1
ATOM 772 C CA . LEU A 1 99 ? 11.035 19.553 -13.985 1.00 31.29 99 LEU A CA 1
ATOM 773 C C . LEU A 1 99 ? 10.285 20.229 -12.845 1.00 32.92 99 LEU A C 1
ATOM 774 O O . LEU A 1 99 ? 9.952 21.420 -12.927 1.00 33.85 99 LEU A O 1
ATOM 779 N N . LEU A 1 100 ? 10.009 19.482 -11.770 1.00 33.50 100 LEU A N 1
ATOM 780 C CA . LEU A 1 100 ? 9.304 20.049 -10.626 1.00 33.54 100 LEU A CA 1
ATOM 781 C C . LEU A 1 100 ? 10.114 21.161 -9.980 1.00 39.33 100 LEU A C 1
ATOM 782 O O . LEU A 1 100 ? 9.605 22.269 -9.758 1.00 37.13 100 LEU A O 1
ATOM 787 N N . ALA A 1 101 ? 1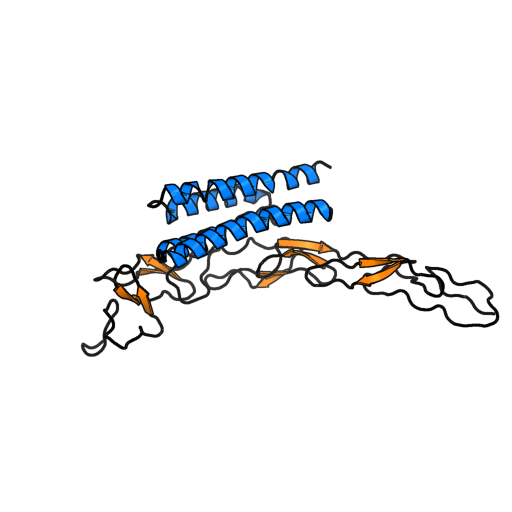1.380 20.877 -9.660 1.00 34.21 101 ALA A N 1
ATOM 788 C CA . ALA A 1 101 ? 12.230 21.887 -9.035 1.00 36.71 101 ALA A CA 1
ATOM 789 C C . ALA A 1 101 ? 12.335 23.134 -9.900 1.00 41.53 101 ALA A C 1
ATOM 790 O O . ALA A 1 101 ? 12.294 24.259 -9.387 1.00 41.74 101 ALA A O 1
ATOM 792 N N . ALA A 1 102 ? 12.472 22.956 -11.218 1.00 33.75 102 ALA A N 1
ATOM 793 C CA . ALA A 1 102 ? 12.606 24.108 -12.104 1.00 40.99 102 ALA A CA 1
ATOM 794 C C . ALA A 1 102 ? 11.340 24.956 -12.122 1.00 49.27 102 ALA A C 1
ATOM 795 O O . ALA A 1 102 ? 11.419 26.185 -12.252 1.00 46.77 102 ALA A O 1
ATOM 797 N N . SER A 1 103 ? 10.171 24.328 -11.977 1.00 46.55 103 SER A N 1
ATOM 798 C CA . SER A 1 103 ? 8.923 25.084 -11.967 1.00 49.80 103 SER A CA 1
ATOM 799 C C . SER A 1 103 ? 8.708 25.801 -10.638 1.00 56.15 103 SER A C 1
ATOM 800 O O . SER A 1 103 ? 8.219 26.935 -10.617 1.00 60.83 103 SER A O 1
ATOM 803 N N . LEU A 1 104 ? 9.072 25.162 -9.523 1.00 51.88 104 LEU A N 1
ATOM 804 C CA . LEU A 1 104 ? 8.945 25.792 -8.215 1.00 58.46 104 LEU A CA 1
ATOM 805 C C . LEU A 1 104 ? 9.939 26.933 -8.023 1.00 65.11 104 LEU A C 1
ATOM 806 O O . LEU A 1 104 ? 9.690 27.829 -7.208 1.00 68.16 104 LEU A O 1
ATOM 811 N N . ALA A 1 105 ? 11.052 26.924 -8.756 1.00 63.90 105 ALA A N 1
ATOM 812 C CA . ALA A 1 105 ? 12.059 27.973 -8.663 1.00 67.60 105 ALA A CA 1
ATOM 813 C C . ALA A 1 105 ? 11.725 29.194 -9.511 1.00 70.49 105 ALA A C 1
ATOM 814 O O . ALA A 1 105 ? 12.468 30.182 -9.465 1.00 71.63 105 ALA A O 1
ATOM 816 N N . ALA A 1 106 ? 10.640 29.151 -10.280 1.00 70.65 106 ALA A N 1
ATOM 817 C CA . ALA A 1 106 ? 10.217 30.286 -11.093 1.00 71.04 106 ALA A CA 1
ATOM 818 C C . ALA A 1 106 ? 9.041 31.015 -10.448 1.00 75.36 106 ALA A C 1
ATOM 819 O O . ALA A 1 106 ? 7.955 30.451 -10.291 1.00 76.59 106 ALA A O 1
ATOM 821 N N . LEU B 2 1 ? -11.071 -33.813 2.466 1.00 29.16 91 LEU B N 1
ATOM 822 C CA . LEU B 2 1 ? -11.430 -34.354 1.154 1.00 30.03 91 LEU B CA 1
ATOM 823 C C . LEU B 2 1 ? -11.223 -35.865 1.103 1.00 32.96 91 LEU B C 1
ATOM 824 O O . LEU B 2 1 ? -10.244 -36.387 1.650 1.00 35.81 91 LEU B O 1
ATOM 829 N N . PRO B 2 2 ? -12.137 -36.570 0.447 1.00 28.38 92 PRO B N 1
ATOM 830 C CA . PRO B 2 2 ? -11.969 -38.013 0.253 1.00 29.15 92 PRO B CA 1
ATOM 831 C C . PRO B 2 2 ? -10.975 -38.299 -0.866 1.00 33.28 92 PRO B C 1
ATOM 832 O O . PRO B 2 2 ? -10.562 -37.407 -1.611 1.00 31.32 92 PRO B O 1
ATOM 836 N N . ALA B 2 3 ? -10.605 -39.584 -0.977 1.00 31.31 93 ALA B N 1
ATOM 837 C CA . ALA B 2 3 ? -9.692 -40.029 -2.032 1.00 31.12 93 ALA B CA 1
ATOM 838 C C . ALA B 2 3 ? -10.215 -39.711 -3.429 1.00 34.76 93 ALA B C 1
ATOM 839 O O . ALA B 2 3 ? -9.420 -39.603 -4.372 1.00 43.11 93 ALA B O 1
ATOM 841 N N . GLN B 2 4 ? -11.530 -39.549 -3.575 1.00 31.94 94 GLN B N 1
ATOM 842 C CA . GLN B 2 4 ? -12.140 -39.296 -4.876 1.00 44.28 94 GLN B CA 1
ATOM 843 C C . GLN B 2 4 ? -11.722 -37.951 -5.480 1.00 42.95 94 GLN B C 1
ATOM 844 O O . GLN B 2 4 ? -11.641 -37.829 -6.708 1.00 38.76 94 GLN B O 1
ATOM 850 N N . VAL B 2 5 ? -11.454 -36.940 -4.659 1.00 38.09 95 VAL B N 1
ATOM 851 C CA . VAL B 2 5 ? -11.342 -35.560 -5.130 1.00 34.30 95 VAL B CA 1
ATOM 852 C C . VAL B 2 5 ? -9.871 -35.161 -5.198 1.00 37.35 95 VAL B C 1
ATOM 853 O O . VAL B 2 5 ? -9.163 -35.189 -4.183 1.00 36.63 95 VAL B O 1
ATOM 857 N N . ALA B 2 6 ? -9.415 -34.757 -6.384 1.00 34.46 96 ALA B N 1
ATOM 858 C CA . ALA B 2 6 ? -8.009 -34.406 -6.569 1.00 42.59 96 ALA B CA 1
ATOM 859 C C . ALA B 2 6 ? -7.677 -33.093 -5.868 1.00 38.07 96 ALA B C 1
ATOM 860 O O . ALA B 2 6 ? -8.418 -32.112 -5.987 1.00 39.73 96 ALA B O 1
ATOM 862 N N . PHE B 2 7 ? -6.555 -33.072 -5.150 1.00 36.57 97 PHE B N 1
ATOM 863 C CA . PHE B 2 7 ? -6.055 -31.871 -4.491 1.00 41.85 97 PHE B CA 1
ATOM 864 C C . PHE B 2 7 ? -4.957 -31.220 -5.328 1.00 35.80 97 PHE B C 1
ATOM 865 O O . PHE B 2 7 ? -4.233 -31.891 -6.067 1.00 35.51 97 PHE B O 1
ATOM 873 N N . THR B 2 8 ? -4.830 -29.925 -5.194 1.00 28.57 98 THR B N 1
ATOM 874 C CA . THR B 2 8 ? -3.691 -29.258 -5.812 1.00 25.91 98 THR B CA 1
ATOM 875 C C . THR B 2 8 ? -2.413 -29.559 -5.024 1.00 32.23 98 THR B C 1
ATOM 876 O O . THR B 2 8 ? -2.452 -29.678 -3.799 1.00 37.72 98 THR B O 1
ATOM 880 N N . PRO B 2 9 ? -1.271 -29.687 -5.697 1.00 26.63 99 PRO B N 1
ATOM 881 C CA . PRO B 2 9 ? -1.093 -29.571 -7.143 1.00 28.97 99 PRO B CA 1
ATOM 882 C C . PRO B 2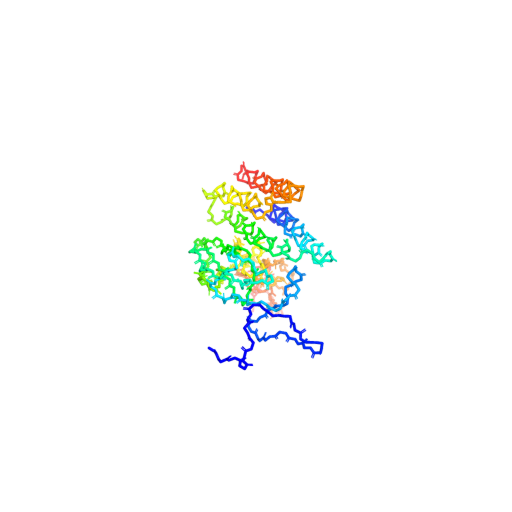 9 ? -1.322 -30.913 -7.821 1.00 30.59 99 PRO B C 1
ATOM 883 O O . PRO B 2 9 ? -0.984 -31.963 -7.265 1.00 27.45 99 PRO B O 1
ATOM 887 N N . TYR B 2 10 ? -1.894 -30.907 -9.025 1.00 25.30 100 TYR B N 1
ATOM 888 C CA . TYR B 2 10 ? -2.084 -32.125 -9.800 1.00 30.27 100 TYR B CA 1
ATOM 889 C C . TYR B 2 10 ? -1.901 -31.792 -11.272 1.00 34.25 100 TYR B C 1
ATOM 890 O O . TYR B 2 10 ? -2.127 -30.658 -11.697 1.00 28.32 100 TYR B O 1
ATOM 899 N N . ALA B 2 11 ? -1.492 -32.785 -12.052 1.00 33.16 101 ALA B N 1
ATOM 900 C CA . ALA B 2 11 ? -1.404 -32.564 -13.491 1.00 33.92 101 ALA B CA 1
ATOM 901 C C . ALA B 2 11 ? -2.776 -32.791 -14.117 1.00 32.09 101 ALA B C 1
ATOM 902 O O . ALA B 2 11 ? -3.408 -33.814 -13.848 1.00 30.72 101 ALA B O 1
ATOM 904 N N . PRO B 2 12 ? -3.277 -31.863 -14.930 1.00 34.52 102 PRO B N 1
ATOM 905 C CA . PRO B 2 12 ? -4.616 -32.043 -15.500 1.00 39.41 102 PRO B CA 1
ATOM 906 C C . PRO B 2 12 ? -4.602 -33.101 -16.596 1.00 42.48 102 PRO B C 1
ATOM 907 O O . PRO B 2 12 ? -3.635 -33.226 -17.350 1.00 39.36 102 PRO B O 1
ATOM 911 N N . GLU B 2 13 ? -5.681 -33.875 -16.669 1.00 45.33 103 GLU B N 1
ATOM 912 C CA . GLU B 2 13 ? -5.791 -34.902 -17.694 1.00 51.46 103 GLU B CA 1
ATOM 913 C C . GLU B 2 13 ? -5.910 -34.266 -19.077 1.00 52.56 103 GLU B C 1
ATOM 914 O O . GLU B 2 13 ? -6.404 -33.145 -19.209 1.00 52.20 103 GLU B O 1
ATOM 920 N N . PRO B 2 14 ? -5.459 -34.956 -20.124 1.00 54.84 104 PRO B N 1
ATOM 921 C CA . PRO B 2 14 ? -5.655 -34.433 -21.486 1.00 54.85 104 PRO B CA 1
ATOM 922 C C . PRO B 2 14 ? -7.126 -34.134 -21.738 1.00 57.22 104 PRO B C 1
ATOM 923 O O . PRO B 2 14 ? -7.996 -34.987 -21.542 1.00 56.04 104 PRO B O 1
ATOM 927 N N . GLY B 2 15 ? -7.402 -32.900 -22.146 1.00 58.47 105 GLY B N 1
ATOM 928 C CA . GLY B 2 15 ? -8.761 -32.439 -22.323 1.00 55.24 105 GLY B CA 1
ATOM 929 C C . GLY B 2 15 ? -9.351 -31.691 -21.147 1.00 62.61 105 GLY B C 1
ATOM 930 O O . GLY B 2 15 ? -10.578 -31.565 -21.073 1.00 63.27 105 GLY B O 1
ATOM 931 N N . SER B 2 16 ? -8.526 -31.184 -20.237 1.00 62.24 106 SER B N 1
ATOM 932 C CA . SER B 2 16 ? -9.003 -30.549 -19.021 1.00 59.29 106 SER B CA 1
ATOM 933 C C . SER B 2 16 ? -8.563 -29.094 -18.958 1.00 62.73 106 SER B C 1
ATOM 934 O O . SER B 2 16 ? -7.657 -28.658 -19.672 1.00 60.96 106 SER B O 1
ATOM 937 N N . THR B 2 17 ? -9.255 -28.348 -18.106 1.00 58.16 107 THR B N 1
ATOM 938 C CA . THR B 2 17 ? -8.784 -27.097 -17.541 1.00 56.76 107 THR B CA 1
ATOM 939 C C . THR B 2 17 ? -8.669 -27.296 -16.035 1.00 50.03 107 THR B C 1
ATOM 940 O O . THR B 2 17 ? -9.123 -28.304 -15.487 1.00 51.51 107 THR B O 1
ATOM 944 N N . CYS B 2 18 ? -8.041 -26.334 -15.368 1.00 49.15 108 CYS B N 1
ATOM 945 C CA . CYS B 2 18 ? -7.983 -26.350 -13.917 1.00 40.34 108 CYS B CA 1
ATOM 946 C C . CYS B 2 18 ? -9.311 -25.855 -13.340 1.00 39.33 108 CYS B C 1
ATOM 947 O O . CYS B 2 18 ? -10.122 -25.235 -14.031 1.00 39.88 108 CYS B O 1
ATOM 950 N N . ARG B 2 19 ? -9.524 -26.134 -12.054 1.00 35.05 109 ARG B N 1
ATOM 951 C CA . ARG B 2 19 ? -10.742 -25.707 -11.376 1.00 33.81 109 ARG B CA 1
ATOM 952 C C . ARG B 2 19 ? -10.803 -24.183 -11.276 1.00 32.33 109 ARG B C 1
ATOM 953 O O . ARG B 2 19 ? -9.865 -23.464 -11.637 1.00 33.66 109 ARG B O 1
ATOM 961 N N . LEU B 2 20 ? -11.916 -23.697 -10.717 1.00 31.62 110 LEU B N 1
ATOM 962 C CA . LEU B 2 20 ? -12.195 -22.261 -10.691 1.00 32.07 110 LEU B CA 1
ATOM 963 C C . LEU B 2 20 ? -11.133 -21.482 -9.917 1.00 30.57 110 LEU B C 1
ATOM 964 O O . LEU B 2 20 ? -10.685 -20.414 -10.360 1.00 32.99 110 LEU B O 1
ATOM 969 N N . ARG B 2 21 ? -10.741 -21.981 -8.742 1.00 31.43 111 ARG B N 1
ATOM 970 C CA . ARG B 2 21 ? -9.789 -21.294 -7.874 1.00 25.98 111 ARG B CA 1
ATOM 971 C C . ARG B 2 21 ? -8.340 -21.714 -8.135 1.00 22.91 111 ARG B C 1
ATOM 972 O O . ARG B 2 21 ? -7.487 -21.551 -7.252 1.00 21.64 111 ARG B O 1
ATOM 980 N N . GLU B 2 22 ? -8.053 -22.247 -9.317 1.00 21.55 112 GLU B N 1
ATOM 981 C CA . GLU B 2 22 ? -6.752 -22.806 -9.659 1.00 20.65 112 GLU B CA 1
ATOM 982 C C . GLU B 2 22 ? -6.257 -22.136 -10.927 1.00 28.10 112 GLU B C 1
ATOM 983 O O . GLU B 2 22 ? -7.030 -21.531 -11.672 1.00 26.20 112 GLU B O 1
ATOM 989 N N . TYR B 2 23 ? -4.951 -22.239 -11.165 1.00 22.55 113 TYR B N 1
ATOM 990 C CA . TYR B 2 23 ? -4.366 -21.793 -12.417 1.00 23.12 113 TYR B CA 1
ATOM 991 C C . TYR B 2 23 ? -3.353 -22.848 -12.827 1.00 25.98 113 TYR B C 1
ATOM 992 O O . TYR B 2 23 ? -2.897 -23.635 -11.999 1.00 20.91 113 TYR B O 1
ATOM 1001 N N . TYR B 2 24 ? -3.019 -22.883 -14.113 1.00 20.97 114 TYR B N 1
ATOM 1002 C CA . TYR B 2 24 ? -2.043 -23.848 -14.610 1.00 25.60 114 TYR B CA 1
ATOM 1003 C C . TYR B 2 24 ? -0.663 -23.207 -14.541 1.00 28.00 114 TYR B C 1
ATOM 1004 O O . TYR B 2 24 ? -0.387 -22.227 -15.242 1.00 29.45 114 TYR B O 1
ATOM 1013 N N . ASP B 2 25 ? 0.193 -23.731 -13.671 1.00 24.44 115 ASP B N 1
ATOM 1014 C CA . ASP B 2 25 ? 1.524 -23.173 -13.490 1.00 26.87 115 ASP B CA 1
ATOM 1015 C C . ASP B 2 25 ? 2.491 -23.861 -14.450 1.00 29.52 115 ASP B C 1
ATOM 1016 O O . ASP B 2 25 ? 2.689 -25.078 -14.367 1.00 25.99 115 ASP B O 1
ATOM 1021 N N . GLN B 2 26 ? 3.114 -23.069 -15.331 1.00 29.19 116 GLN B N 1
ATOM 1022 C CA . GLN B 2 26 ? 3.977 -23.605 -16.387 1.00 34.39 116 GLN B CA 1
ATOM 1023 C C . GLN B 2 26 ? 5.286 -24.177 -15.851 1.00 33.84 116 GLN B C 1
ATOM 1024 O O . GLN B 2 26 ? 5.905 -25.022 -16.507 1.00 33.30 116 GLN B O 1
ATOM 1030 N N . THR B 2 27 ? 5.754 -23.706 -14.698 1.00 31.60 117 THR B N 1
ATOM 1031 C CA . THR B 2 27 ? 7.006 -24.227 -14.154 1.00 28.96 117 THR B CA 1
ATOM 1032 C C . THR B 2 27 ? 6.802 -25.611 -13.553 1.00 39.53 117 THR B C 1
ATOM 1033 O O . THR B 2 27 ? 7.570 -26.546 -13.828 1.00 35.72 117 THR B O 1
ATOM 1037 N N . ALA B 2 28 ? 5.757 -25.766 -12.738 1.00 32.79 118 ALA B N 1
ATOM 1038 C CA . ALA B 2 28 ? 5.424 -27.077 -12.203 1.00 34.92 118 ALA B CA 1
ATOM 1039 C C . ALA B 2 28 ? 4.741 -27.968 -13.226 1.00 32.96 118 ALA B C 1
ATOM 1040 O O . ALA B 2 28 ? 4.740 -29.189 -13.049 1.00 32.07 118 ALA B O 1
ATOM 1042 N N . GLN B 2 29 ? 4.166 -27.385 -14.279 1.00 30.24 119 GLN B N 1
ATOM 1043 C CA . GLN B 2 29 ? 3.278 -28.097 -15.196 1.00 33.18 119 GLN B CA 1
ATOM 1044 C C . GLN B 2 29 ? 2.157 -28.792 -14.428 1.00 35.54 119 GLN B C 1
ATOM 1045 O O . GLN B 2 29 ? 1.865 -29.974 -14.632 1.00 27.05 119 GLN B O 1
ATOM 1051 N N . MET B 2 30 ? 1.546 -28.048 -13.506 1.00 23.90 120 MET B N 1
ATOM 1052 C CA . MET B 2 30 ? 0.480 -28.567 -12.663 1.00 28.81 120 MET B CA 1
ATOM 1053 C C . MET B 2 30 ? -0.601 -27.516 -12.482 1.00 25.08 120 MET B C 1
ATOM 1054 O O . MET B 2 30 ? -0.333 -26.315 -12.532 1.00 24.22 120 MET B O 1
ATOM 1059 N N . CYS B 2 31 ? -1.813 -27.985 -12.195 1.00 22.35 121 CYS B N 1
ATOM 1060 C CA . CYS B 2 31 ? -2.826 -27.102 -11.624 1.00 24.91 121 CYS B CA 1
ATOM 1061 C C . CYS B 2 31 ? -2.474 -26.797 -10.168 1.00 24.30 121 CYS B C 1
ATOM 1062 O O . CYS B 2 31 ? -2.199 -27.712 -9.384 1.00 24.56 121 CYS B O 1
ATOM 1065 N N . CYS B 2 32 ? -2.494 -25.509 -9.812 1.00 21.17 122 CYS B N 1
ATOM 1066 C CA . CYS B 2 32 ? -2.095 -25.006 -8.499 1.00 19.17 122 CYS B CA 1
ATOM 1067 C C . CYS B 2 32 ? -3.143 -24.016 -7.997 1.00 20.23 122 CYS B C 1
ATOM 1068 O O . CYS B 2 32 ? -3.851 -23.406 -8.792 1.00 20.60 122 CYS B O 1
ATOM 1071 N N . SER B 2 33 ? -3.230 -23.842 -6.676 1.00 21.02 123 SER B N 1
ATOM 1072 C CA . SER B 2 33 ? -4.211 -22.913 -6.116 1.00 21.59 123 SER B CA 1
ATOM 1073 C C . SER B 2 33 ? -3.842 -21.460 -6.414 1.00 18.10 123 SER B C 1
ATOM 1074 O O . SER B 2 33 ? -2.680 -21.059 -6.309 1.00 15.20 123 SER B O 1
ATOM 1077 N N . LYS B 2 34 ? -4.843 -20.668 -6.791 1.00 17.25 124 LYS B N 1
ATOM 1078 C CA . LYS B 2 34 ? -4.695 -19.225 -6.732 1.00 16.94 124 LYS B CA 1
ATOM 1079 C C . LYS B 2 34 ? -4.941 -18.755 -5.305 1.00 18.30 124 LYS B C 1
ATOM 1080 O O . LYS B 2 34 ? -5.512 -19.474 -4.479 1.00 18.70 124 LYS B O 1
ATOM 1086 N N . CYS B 2 35 ? -4.491 -17.540 -5.018 1.00 17.72 125 CYS B N 1
ATOM 1087 C CA . CYS B 2 35 ? -4.727 -16.898 -3.738 1.00 15.74 125 CYS B CA 1
ATOM 1088 C C . CYS B 2 35 ? -5.901 -15.939 -3.875 1.00 17.67 125 CYS B C 1
ATOM 1089 O O . CYS B 2 35 ? -6.109 -15.340 -4.933 1.00 18.82 125 CYS B O 1
ATOM 1092 N N . SER B 2 36 ? -6.619 -15.748 -2.790 1.00 16.30 126 SER B N 1
ATOM 1093 C CA . SER B 2 36 ? -7.810 -14.917 -2.850 1.00 16.84 126 SER B CA 1
ATOM 1094 C C . SER B 2 36 ? -7.451 -13.435 -2.896 1.00 17.52 126 SER B C 1
ATOM 1095 O O . SER B 2 36 ? -6.333 -13.040 -2.558 1.00 17.29 126 SER B O 1
ATOM 1098 N N . PRO B 2 37 ? -8.395 -12.590 -3.296 1.00 20.63 127 PRO B N 1
ATOM 1099 C CA . PRO B 2 37 ? -8.225 -11.148 -3.075 1.00 18.20 127 PRO B CA 1
ATOM 1100 C C . PRO B 2 37 ? -7.910 -10.884 -1.610 1.00 16.22 127 PRO B C 1
ATOM 1101 O O . PRO B 2 37 ? -8.510 -11.476 -0.715 1.00 18.29 127 PRO B O 1
ATOM 1105 N N . GLY B 2 38 ? -6.943 -10.000 -1.361 1.00 15.20 128 GLY B N 1
ATOM 1106 C CA . GLY B 2 38 ? -6.459 -9.768 -0.017 1.00 16.78 128 GLY B CA 1
ATOM 1107 C C . GLY B 2 38 ? -5.284 -10.634 0.393 1.00 20.14 128 GLY B C 1
ATOM 1108 O O . GLY B 2 38 ? -4.703 -10.397 1.459 1.00 17.00 128 GLY B O 1
ATOM 1109 N N . GLN B 2 39 ? -4.917 -11.624 -0.420 1.00 14.75 129 GLN B N 1
ATOM 1110 C CA . GLN B 2 39 ? -3.750 -12.463 -0.189 1.00 16.08 129 GLN B CA 1
ATOM 1111 C C . GLN B 2 39 ? -2.861 -12.472 -1.432 1.00 19.22 129 GLN B C 1
ATOM 1112 O O . GLN B 2 39 ? -3.265 -12.054 -2.520 1.00 17.28 129 GLN B O 1
ATOM 1118 N N . HIS B 2 40 ? -1.647 -13.008 -1.285 1.00 16.79 130 HIS B N 1
ATOM 1119 C CA . HIS B 2 40 ? -0.754 -13.189 -2.426 1.00 18.64 130 HIS B CA 1
ATOM 1120 C C . HIS B 2 40 ? -0.017 -14.522 -2.297 1.00 18.20 130 HIS B C 1
ATOM 1121 O O . HIS B 2 40 ? -0.041 -15.176 -1.245 1.00 17.62 130 HIS B O 1
ATOM 1128 N N . ALA B 2 41 ? 0.665 -14.918 -3.375 1.00 14.40 131 ALA B N 1
ATOM 1129 C CA . ALA B 2 41 ? 1.466 -16.145 -3.377 1.00 17.96 131 ALA B CA 1
ATOM 1130 C C . ALA B 2 41 ? 2.803 -15.867 -2.692 1.00 19.64 131 ALA B C 1
ATOM 1131 O O . ALA B 2 41 ? 3.738 -15.361 -3.312 1.00 18.85 131 ALA B O 1
ATOM 1133 N N . LYS B 2 42 ? 2.893 -16.169 -1.395 1.00 19.96 132 LYS B N 1
ATOM 1134 C CA . LYS B 2 42 ? 4.177 -16.072 -0.706 1.00 20.87 132 LYS B CA 1
ATOM 1135 C C . LYS B 2 42 ? 5.181 -17.090 -1.251 1.00 24.88 132 LYS B C 1
ATOM 1136 O O . LYS B 2 42 ? 6.380 -16.794 -1.341 1.00 18.67 132 LYS B O 1
ATOM 1142 N N . VAL B 2 43 ? 4.714 -18.299 -1.592 1.00 19.06 133 VAL B N 1
ATOM 1143 C CA . VAL B 2 43 ? 5.534 -19.359 -2.185 1.00 22.81 133 VAL B CA 1
ATOM 1144 C C . VAL B 2 43 ? 4.783 -19.950 -3.371 1.00 19.50 133 VAL B C 1
ATOM 1145 O O . VAL B 2 43 ? 3.615 -20.326 -3.239 1.00 20.43 133 VAL B O 1
ATOM 1149 N N . PHE B 2 44 ? 5.445 -20.024 -4.527 1.00 19.13 134 PHE B N 1
ATOM 1150 C CA . PHE B 2 44 ? 4.835 -20.654 -5.692 1.00 19.72 134 PHE B CA 1
ATOM 1151 C C . PHE B 2 44 ? 4.746 -22.170 -5.499 1.00 23.11 134 PHE B C 1
ATOM 1152 O O . PHE B 2 44 ? 5.536 -22.778 -4.773 1.00 20.43 134 PHE B O 1
ATOM 1160 N N . CYS B 2 45 ? 3.772 -22.787 -6.164 1.00 22.09 135 CYS B N 1
ATOM 1161 C CA . CYS B 2 45 ? 3.641 -24.237 -6.083 1.00 24.27 135 CYS B CA 1
ATOM 1162 C C . CYS B 2 45 ? 4.772 -24.928 -6.830 1.00 24.84 135 CYS B C 1
ATOM 1163 O O . CYS B 2 45 ? 5.353 -24.377 -7.770 1.00 21.59 135 CYS B O 1
ATOM 1166 N N . THR B 2 46 ? 5.062 -26.157 -6.412 1.00 24.07 136 THR B N 1
ATOM 1167 C CA . THR B 2 46 ? 5.970 -27.070 -7.096 1.00 24.71 136 THR B CA 1
ATOM 1168 C C . THR B 2 46 ? 5.182 -28.316 -7.502 1.00 26.85 136 THR B C 1
ATOM 1169 O O . THR B 2 46 ? 3.953 -28.364 -7.385 1.00 22.03 136 THR B O 1
ATOM 1173 N N . LYS B 2 47 ? 5.895 -29.347 -7.963 1.00 24.92 137 LYS B N 1
ATOM 1174 C CA . LYS B 2 47 ? 5.201 -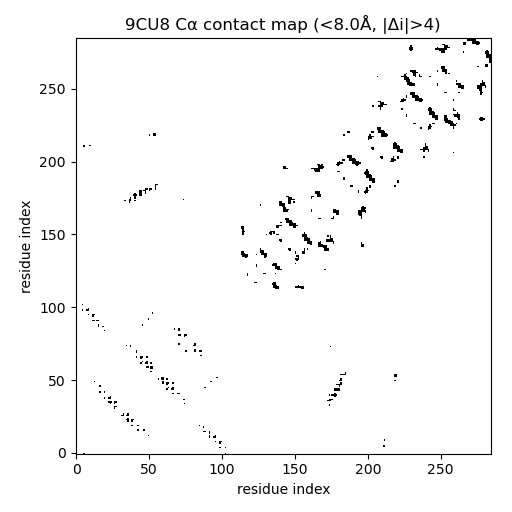30.582 -8.312 1.00 26.83 137 LYS B CA 1
ATOM 1175 C C . LYS B 2 47 ? 4.647 -31.312 -7.093 1.00 23.90 137 LYS B C 1
ATOM 1176 O O . LYS B 2 47 ? 3.763 -32.168 -7.243 1.00 24.42 137 LYS B O 1
ATOM 1182 N N . THR B 2 48 ? 5.115 -30.994 -5.887 1.00 19.31 138 THR B N 1
ATOM 1183 C CA . THR B 2 48 ? 4.650 -31.708 -4.712 1.00 25.29 138 THR B CA 1
ATOM 1184 C C . THR B 2 48 ? 4.044 -30.838 -3.619 1.00 28.00 138 THR B C 1
ATOM 1185 O O . THR B 2 48 ? 3.465 -31.395 -2.678 1.00 32.25 138 THR B O 1
ATOM 1189 N N . SER B 2 49 ? 4.138 -29.507 -3.707 1.00 28.33 139 SER B N 1
ATOM 1190 C CA A SER B 2 49 ? 3.545 -28.621 -2.713 0.36 26.56 139 SER B CA 1
ATOM 1191 C CA B SER B 2 49 ? 3.549 -28.617 -2.713 0.20 26.47 139 SER B CA 1
ATOM 1192 C CA C SER B 2 49 ? 3.557 -28.612 -2.713 0.44 26.31 139 SER B CA 1
ATOM 1193 C C . SER B 2 49 ? 2.726 -27.543 -3.412 1.00 23.41 139 SER B C 1
ATOM 1194 O O . SER B 2 49 ? 3.094 -27.069 -4.486 1.00 21.62 139 SER B O 1
ATOM 1201 N N . ASP B 2 50 ? 1.605 -27.173 -2.794 1.00 23.21 140 ASP B N 1
ATOM 1202 C CA . ASP B 2 50 ? 0.697 -26.170 -3.342 1.00 22.80 140 ASP B CA 1
ATOM 1203 C C . ASP B 2 50 ? 1.205 -24.762 -3.035 1.00 21.81 140 ASP B C 1
ATOM 1204 O O . ASP B 2 50 ? 2.102 -24.563 -2.210 1.00 20.94 140 ASP B O 1
ATOM 1209 N N . THR B 2 51 ? 0.632 -23.782 -3.742 1.00 18.71 141 THR B N 1
ATOM 1210 C CA . THR B 2 51 ? 0.838 -22.367 -3.436 1.00 18.80 141 THR B CA 1
ATOM 1211 C C . THR B 2 51 ? 0.685 -22.121 -1.941 1.00 18.74 141 THR B C 1
ATOM 1212 O O . THR B 2 51 ? -0.188 -22.705 -1.293 1.00 19.32 141 THR B O 1
ATOM 1216 N N . VAL B 2 52 ? 1.544 -21.273 -1.387 1.00 15.02 142 VAL B N 1
ATOM 1217 C CA . VAL B 2 52 ? 1.359 -20.757 -0.030 1.00 18.48 142 VAL B CA 1
ATOM 1218 C C . VAL B 2 52 ? 0.845 -19.325 -0.147 1.00 19.12 142 VAL B C 1
ATOM 1219 O O . VAL B 2 52 ? 1.532 -18.462 -0.703 1.00 17.47 142 VAL B O 1
ATOM 1223 N N . CYS B 2 53 ? -0.363 -19.075 0.360 1.00 14.71 143 CYS B N 1
ATOM 1224 C CA . CYS B 2 53 ? -1.001 -17.767 0.278 1.00 19.98 143 CYS B CA 1
ATOM 1225 C C . CYS B 2 53 ? -0.948 -17.074 1.635 1.00 22.86 143 CYS B C 1
ATOM 1226 O O . CYS B 2 53 ? -1.382 -17.649 2.641 1.00 22.52 143 CYS B O 1
ATOM 1229 N N . ASP B 2 54 ? -0.431 -15.839 1.661 1.00 17.34 144 ASP B N 1
ATOM 1230 C CA . ASP B 2 54 ? -0.369 -15.026 2.869 1.00 21.69 144 ASP B CA 1
ATOM 1231 C C . ASP B 2 54 ? -1.125 -13.715 2.677 1.00 20.85 144 ASP B C 1
ATOM 1232 O O . ASP B 2 54 ? -1.293 -13.226 1.562 1.00 19.87 144 ASP B O 1
ATOM 1237 N N . SER B 2 55 ? -1.549 -13.131 3.790 1.00 19.07 145 SER B N 1
ATOM 1238 C CA . SER B 2 55 ? -2.345 -11.909 3.743 1.00 21.18 145 SER B CA 1
ATOM 1239 C C . SER B 2 55 ? -1.523 -10.712 3.287 1.00 21.14 145 SER B C 1
ATOM 1240 O O . SER B 2 55 ? -0.338 -10.593 3.610 1.00 20.04 145 SER B O 1
ATOM 1243 N N . CYS B 2 56 ? -2.161 -9.813 2.534 1.00 18.09 146 CYS B N 1
ATOM 1244 C CA . CYS B 2 56 ? -1.550 -8.524 2.227 1.00 20.78 146 CYS B CA 1
ATOM 1245 C C . CYS B 2 56 ? -1.388 -7.677 3.488 1.00 27.34 146 CYS B C 1
ATOM 1246 O O . CYS B 2 56 ? -2.221 -7.702 4.399 1.00 23.66 146 CYS B O 1
ATOM 1249 N N . GLU B 2 57 ? -0.307 -6.907 3.520 1.00 27.70 147 GLU B N 1
ATOM 1250 C CA . GLU B 2 57 ? -0.054 -5.928 4.567 1.00 34.88 147 GLU B CA 1
ATOM 1251 C C . GLU B 2 57 ? -0.766 -4.607 4.251 1.00 32.24 147 GLU B C 1
ATOM 1252 O O . GLU B 2 57 ? -1.074 -4.296 3.098 1.00 25.47 147 GLU B O 1
ATOM 1258 N N . ASP B 2 58 ? -1.033 -3.834 5.305 1.00 29.94 148 ASP B N 1
ATOM 1259 C CA . ASP B 2 58 ? -1.692 -2.540 5.164 1.00 34.02 148 ASP B CA 1
ATOM 1260 C C . ASP B 2 58 ? -0.969 -1.668 4.134 1.00 28.13 148 ASP B C 1
ATOM 1261 O O . ASP B 2 58 ? 0.263 -1.650 4.069 1.00 27.74 148 ASP B O 1
ATOM 1266 N N . SER B 2 59 ? -1.759 -0.980 3.301 1.00 23.08 149 SER B N 1
ATOM 1267 C CA . SER B 2 59 ? -1.361 -0.114 2.169 1.00 25.56 149 SER B CA 1
ATOM 1268 C C . SER B 2 59 ? -0.969 -0.910 0.927 1.00 25.20 149 SER B C 1
ATOM 1269 O O . SER B 2 59 ? -0.434 -0.322 -0.035 1.00 21.40 149 SER B O 1
ATOM 1272 N N . THR B 2 60 ? -1.202 -2.218 0.910 1.00 22.21 150 THR B N 1
ATOM 1273 C CA . THR B 2 60 ? -1.049 -3.054 -0.277 1.00 19.37 150 THR B CA 1
ATOM 1274 C C . THR B 2 60 ? -2.358 -3.803 -0.501 1.00 20.92 150 THR B C 1
ATOM 1275 O O . THR B 2 60 ? -3.197 -3.884 0.399 1.00 20.40 150 THR B O 1
ATOM 1279 N N . TYR B 2 61 ? -2.525 -4.387 -1.692 1.00 15.48 151 TYR B N 1
ATOM 1280 C CA . TYR B 2 61 ? -3.806 -4.995 -2.025 1.00 18.78 151 TYR B CA 1
ATOM 1281 C C . TYR B 2 61 ? -3.631 -6.012 -3.150 1.00 17.34 151 TYR B C 1
ATOM 1282 O O . TYR B 2 61 ? -2.645 -5.988 -3.886 1.00 18.53 151 TYR B O 1
ATOM 1291 N N . THR B 2 62 ? -4.617 -6.902 -3.279 1.00 16.84 152 THR B N 1
ATOM 1292 C CA . THR B 2 62 ? -4.802 -7.676 -4.505 1.00 15.36 152 THR B CA 1
ATOM 1293 C C . THR B 2 62 ? -6.295 -7.725 -4.769 1.00 19.27 152 THR B C 1
ATOM 1294 O O . THR B 2 62 ? -7.063 -8.043 -3.864 1.00 16.21 152 THR B O 1
ATOM 1298 N N . GLN B 2 63 ? -6.707 -7.387 -5.985 1.00 16.74 153 GLN B N 1
ATOM 1299 C CA . GLN B 2 63 ? -8.125 -7.220 -6.263 1.00 23.66 153 GLN B CA 1
ATOM 1300 C C . GLN B 2 63 ? -8.762 -8.482 -6.818 1.00 25.03 153 GLN B C 1
ATOM 1301 O O . GLN B 2 63 ? -9.985 -8.648 -6.708 1.00 23.70 153 GLN B O 1
ATOM 1307 N N . LEU B 2 64 ? -7.959 -9.372 -7.386 1.00 22.73 154 LEU B N 1
ATOM 1308 C CA . LEU B 2 64 ? -8.422 -10.564 -8.062 1.00 20.42 154 LEU B CA 1
ATOM 1309 C C . LEU B 2 64 ? -7.801 -11.787 -7.403 1.00 21.56 154 LEU B C 1
ATOM 1310 O O . LEU B 2 64 ? -6.789 -11.691 -6.698 1.00 17.61 154 LEU B O 1
ATOM 1315 N N . TRP B 2 65 ? -8.438 -12.940 -7.615 1.00 18.26 155 TRP B N 1
ATOM 1316 C CA . TRP B 2 65 ? -7.754 -14.213 -7.403 1.00 19.01 155 TRP B CA 1
ATOM 1317 C C . TRP B 2 65 ? -6.462 -14.217 -8.223 1.00 19.67 155 TRP B C 1
ATOM 1318 O O . TRP B 2 65 ? -6.459 -13.837 -9.398 1.00 18.35 155 TRP B O 1
ATOM 1329 N N . ASN B 2 66 ? -5.349 -14.598 -7.592 1.00 18.64 156 ASN B N 1
ATOM 1330 C CA . ASN B 2 66 ? -4.049 -14.209 -8.136 1.00 18.57 156 ASN B CA 1
ATOM 1331 C C . ASN B 2 66 ? -2.967 -15.205 -7.738 1.00 20.06 156 ASN B C 1
ATOM 1332 O O . ASN B 2 66 ? -3.157 -16.071 -6.877 1.00 19.96 156 ASN B O 1
ATOM 1337 N N . TRP B 2 67 ? -1.804 -15.044 -8.361 1.00 15.75 157 TRP B N 1
ATOM 1338 C CA . TRP B 2 67 ? -0.587 -15.655 -7.863 1.00 16.88 157 TRP B CA 1
ATOM 1339 C C . TRP B 2 67 ? 0.585 -14.681 -8.009 1.00 20.33 157 TRP B C 1
ATOM 1340 O O . TRP B 2 67 ? 1.661 -15.043 -8.486 1.00 17.00 157 TRP B O 1
ATOM 1351 N N . VAL B 2 68 ? 0.399 -13.430 -7.575 1.00 18.81 158 VAL B N 1
ATOM 1352 C CA . VAL B 2 68 ? 1.507 -12.473 -7.547 1.00 15.37 158 VAL B CA 1
ATOM 1353 C C . VAL B 2 68 ? 2.421 -12.743 -6.356 1.00 19.44 158 VAL B C 1
ATOM 1354 O O . VAL B 2 68 ? 1.951 -13.139 -5.276 1.00 18.28 158 VAL B O 1
ATOM 1358 N N . PRO B 2 69 ? 3.732 -12.535 -6.512 1.00 18.91 159 PRO B N 1
ATOM 1359 C CA . PRO B 2 69 ? 4.680 -12.847 -5.429 1.00 18.41 159 PRO B CA 1
ATOM 1360 C C . PRO B 2 69 ? 4.646 -11.878 -4.266 1.00 19.74 159 PRO B C 1
ATOM 1361 O O . PRO B 2 69 ? 5.246 -12.186 -3.228 1.00 19.70 159 PRO B O 1
ATOM 1365 N N . GLU B 2 70 ? 4.010 -10.716 -4.427 1.00 19.07 160 GLU B N 1
ATOM 1366 C CA . GLU B 2 70 ? 3.856 -9.695 -3.403 1.00 21.25 160 GLU B CA 1
ATOM 1367 C C . GLU B 2 70 ? 2.576 -8.929 -3.724 1.00 21.78 160 GLU B C 1
ATOM 1368 O O . GLU B 2 70 ? 2.168 -8.860 -4.884 1.00 21.28 160 GLU B O 1
ATOM 1374 N N . CYS B 2 71 ? 1.944 -8.343 -2.716 1.00 18.88 161 CYS B N 1
ATOM 1375 C CA . CYS B 2 71 ? 0.748 -7.566 -3.052 1.00 24.33 161 CYS B CA 1
ATOM 1376 C C . CYS B 2 71 ? 1.148 -6.251 -3.723 1.00 16.90 161 CYS B C 1
ATOM 1377 O O . CYS B 2 71 ? 2.277 -5.768 -3.570 1.00 20.59 161 CYS B O 1
ATOM 1380 N N . LEU B 2 72 ? 0.213 -5.681 -4.490 1.00 18.09 162 LEU B N 1
ATOM 1381 C CA . LEU B 2 72 ? 0.459 -4.404 -5.162 1.00 15.20 162 LEU B CA 1
ATOM 1382 C C . LEU B 2 72 ? 0.329 -3.248 -4.180 1.00 20.04 162 LEU B C 1
ATOM 1383 O O . LEU B 2 72 ? -0.470 -3.292 -3.242 1.00 17.69 162 LEU B O 1
ATOM 1388 N N . SER B 2 73 ? 1.099 -2.186 -4.415 1.00 16.83 163 SER B N 1
ATOM 1389 C CA . SER B 2 73 ? 0.984 -1.009 -3.567 1.00 18.73 163 SER B CA 1
ATOM 1390 C C . SER B 2 73 ? -0.272 -0.233 -3.929 1.00 18.47 163 SER B C 1
ATOM 1391 O O . SER B 2 73 ? -0.551 -0.017 -5.113 1.00 16.95 163 SER B O 1
ATOM 1394 N N . CYS B 2 74 ? -1.025 0.193 -2.911 1.00 16.04 164 CYS B N 1
ATOM 1395 C CA . CYS B 2 74 ? -2.042 1.223 -3.133 1.00 20.09 164 CYS B CA 1
ATOM 1396 C C . CYS B 2 74 ? -1.407 2.524 -3.613 1.00 17.60 164 CYS B C 1
ATOM 1397 O O . CYS B 2 74 ? -0.256 2.838 -3.287 1.00 17.72 164 CYS B O 1
ATOM 1400 N N . GLY B 2 75 ? -2.163 3.273 -4.421 1.00 19.04 165 GLY B N 1
ATOM 1401 C CA . GLY B 2 75 ? -1.784 4.642 -4.727 1.00 16.95 165 GLY B CA 1
ATOM 1402 C C . GLY B 2 75 ? -1.646 5.475 -3.463 1.00 19.76 165 GLY B C 1
ATOM 1403 O O . GLY B 2 75 ? -2.172 5.130 -2.404 1.00 19.22 165 GLY B O 1
ATOM 1404 N N . SER B 2 76 ? -0.891 6.572 -3.554 1.00 16.66 166 SER B N 1
ATOM 1405 C CA A SER B 2 76 ? -0.655 7.362 -2.355 0.37 23.03 166 SER B CA 1
ATOM 1406 C CA B SER B 2 76 ? -0.651 7.390 -2.371 0.63 23.26 166 SER B CA 1
ATOM 1407 C C . SER B 2 76 ? -1.962 7.969 -1.856 1.00 21.08 166 SER B C 1
ATOM 1408 O O . SER B 2 76 ? -2.926 8.134 -2.603 1.00 19.54 166 SER B O 1
ATOM 1413 N N . ARG B 2 77 ? -1.988 8.284 -0.560 1.00 23.18 167 ARG B N 1
ATOM 1414 C CA . ARG B 2 77 ? -3.142 8.965 0.016 1.00 24.20 167 ARG B CA 1
ATOM 1415 C C . ARG B 2 77 ? -3.424 10.258 -0.741 1.00 24.72 167 ARG B C 1
ATOM 1416 O O . ARG B 2 77 ? -2.501 10.947 -1.182 1.00 23.10 167 ARG B O 1
ATOM 1424 N N . CYS B 2 78 ? -4.709 10.592 -0.881 1.00 20.76 168 CYS B N 1
ATOM 1425 C CA . CYS B 2 78 ? -5.100 11.758 -1.664 1.00 23.87 168 CYS B CA 1
ATOM 1426 C C . CYS B 2 78 ? -4.639 13.032 -0.966 1.00 29.15 168 CYS B C 1
ATOM 1427 O O . CYS B 2 78 ? -4.533 13.085 0.261 1.00 26.85 168 CYS B O 1
ATOM 1430 N N . SER B 2 79 ? -4.337 14.056 -1.759 1.00 20.67 169 SER B N 1
ATOM 1431 C CA . SER B 2 79 ? -4.039 15.346 -1.155 1.00 27.45 169 SER B CA 1
ATOM 1432 C C . SER B 2 79 ? -5.340 16.075 -0.812 1.00 31.05 169 SER B C 1
ATOM 1433 O O . SER B 2 79 ? -6.436 15.658 -1.196 1.00 24.64 169 SER B O 1
ATOM 1436 N N . SER B 2 80 ? -5.212 17.184 -0.071 1.00 26.28 170 SER B N 1
ATOM 1437 C CA . SER B 2 80 ? -6.400 17.872 0.428 1.00 31.34 170 SER B CA 1
ATOM 1438 C C . SER B 2 80 ? -7.249 18.452 -0.698 1.00 32.63 170 SER B C 1
ATOM 1439 O O . SER B 2 80 ? -8.452 18.661 -0.499 1.00 39.78 170 SER B O 1
ATOM 1442 N N . ASP B 2 81 ? -6.660 18.697 -1.876 1.00 31.80 171 ASP B N 1
ATOM 1443 C CA . ASP B 2 81 ? -7.437 19.151 -3.023 1.00 34.72 171 ASP B CA 1
ATOM 1444 C C . ASP B 2 81 ? -8.398 18.077 -3.525 1.00 36.51 171 ASP B C 1
ATOM 1445 O O . ASP B 2 81 ? -9.432 18.401 -4.124 1.00 34.40 171 ASP B O 1
ATOM 1450 N N . GLN B 2 82 ? -8.082 16.811 -3.290 1.00 29.09 172 GLN B N 1
ATOM 1451 C CA . GLN B 2 82 ? -8.777 15.703 -3.920 1.00 23.04 172 GLN B CA 1
ATOM 1452 C C . GLN B 2 82 ? -9.836 15.124 -2.995 1.00 27.72 172 GLN B C 1
ATOM 1453 O O . GLN B 2 82 ? -9.913 15.446 -1.810 1.00 28.67 172 GLN B O 1
ATOM 1459 N N . VAL B 2 83 ? -10.645 14.230 -3.557 1.00 22.88 173 VAL B N 1
ATOM 1460 C CA . VAL B 2 83 ? -11.631 13.461 -2.812 1.00 26.49 173 VAL B CA 1
ATOM 1461 C C . VAL B 2 83 ? -11.286 11.990 -2.979 1.00 26.08 173 VAL B C 1
ATOM 1462 O O . VAL B 2 83 ? -11.080 11.528 -4.106 1.00 24.34 173 VAL B O 1
ATOM 1466 N N . GLU B 2 84 ? -11.233 11.258 -1.871 1.00 20.78 174 GLU B N 1
ATOM 1467 C CA . GLU B 2 84 ? -10.970 9.820 -1.932 1.00 26.63 174 GLU B CA 1
ATOM 1468 C C . GLU B 2 84 ? -12.301 9.128 -2.188 1.00 28.21 174 GLU B C 1
ATOM 1469 O O . GLU B 2 84 ? -13.128 9.004 -1.284 1.00 36.31 174 GLU B O 1
ATOM 1475 N N . THR B 2 85 ? -12.520 8.678 -3.420 1.00 25.08 175 THR B N 1
ATOM 1476 C CA . THR B 2 85 ? -13.782 8.037 -3.749 1.00 28.39 175 THR B CA 1
ATOM 1477 C C . THR B 2 85 ? -13.747 6.529 -3.555 1.00 30.77 175 THR B C 1
ATOM 1478 O O . THR B 2 85 ? -14.798 5.897 -3.620 1.00 28.09 175 THR B O 1
ATOM 1482 N N . GLN B 2 86 ? -12.576 5.943 -3.326 1.00 26.93 176 GLN B N 1
ATOM 1483 C CA . GLN B 2 86 ? -12.467 4.537 -2.957 1.00 27.49 176 GLN B CA 1
ATOM 1484 C C . GLN B 2 86 ? -11.296 4.377 -2.000 1.00 24.79 176 GLN B C 1
ATOM 1485 O O . GLN B 2 86 ? -10.186 4.834 -2.291 1.00 25.52 176 GLN B O 1
ATOM 1491 N N . ALA B 2 87 ? -11.547 3.744 -0.859 1.00 25.04 177 ALA B N 1
ATOM 1492 C CA . ALA B 2 87 ? -10.497 3.563 0.128 1.00 25.79 177 ALA B CA 1
ATOM 1493 C C . ALA B 2 87 ? -9.531 2.452 -0.287 1.00 24.55 177 ALA B C 1
ATOM 1494 O O . ALA B 2 87 ? -9.892 1.511 -0.998 1.00 22.78 177 ALA B O 1
ATOM 1496 N N . CYS B 2 88 ? -8.286 2.580 0.160 1.00 20.31 178 CYS B N 1
ATOM 1497 C CA . CYS B 2 88 ? -7.319 1.490 0.072 1.00 22.14 178 CYS B CA 1
ATOM 1498 C C . CYS B 2 88 ? -7.685 0.430 1.106 1.00 23.72 178 CYS B C 1
ATOM 1499 O O . CYS B 2 88 ? -7.766 0.734 2.302 1.00 24.26 178 CYS B O 1
ATOM 1502 N N . THR B 2 89 ? -7.942 -0.798 0.650 1.00 20.21 179 THR B N 1
ATOM 1503 C CA . THR B 2 89 ? -8.101 -1.953 1.531 1.00 18.98 179 THR B CA 1
ATOM 1504 C C . THR B 2 89 ? -7.197 -3.060 1.014 1.00 20.46 179 THR B C 1
ATOM 1505 O O . THR B 2 89 ? -6.591 -2.936 -0.053 1.00 19.90 179 THR B O 1
ATOM 1509 N N . ARG B 2 90 ? -7.144 -4.179 1.741 1.00 21.37 180 ARG B N 1
ATOM 1510 C CA . ARG B 2 90 ? -6.350 -5.308 1.255 1.00 21.58 180 ARG B CA 1
ATOM 1511 C C . ARG B 2 90 ? -6.884 -5.894 -0.044 1.00 19.42 180 ARG B C 1
ATOM 1512 O O . ARG B 2 90 ? -6.163 -6.662 -0.700 1.00 19.16 180 ARG B O 1
ATOM 1520 N N . GLU B 2 91 ? -8.110 -5.543 -0.442 1.00 18.38 181 GLU B N 1
ATOM 1521 C CA . GLU B 2 91 ? -8.729 -6.098 -1.637 1.00 19.02 181 GLU B CA 1
ATOM 1522 C C . GLU B 2 91 ? -8.985 -5.072 -2.736 1.00 21.83 181 GLU B C 1
ATOM 1523 O O . GLU B 2 91 ? -9.527 -5.445 -3.776 1.00 21.10 181 GLU B O 1
ATOM 1529 N N . GLN B 2 92 ? -8.635 -3.797 -2.547 1.00 18.90 182 GLN B N 1
ATOM 1530 C CA . GLN B 2 92 ? -8.879 -2.815 -3.601 1.00 21.06 182 GLN B CA 1
ATOM 1531 C C . GLN B 2 92 ? -7.914 -1.649 -3.448 1.00 20.58 182 GLN B C 1
ATOM 1532 O O . GLN B 2 92 ? -7.516 -1.299 -2.332 1.00 18.16 182 GLN B O 1
ATOM 1538 N N . ASN B 2 93 ? -7.573 -1.044 -4.591 1.00 18.36 183 ASN B N 1
ATOM 1539 C CA . ASN B 2 93 ? -6.706 0.127 -4.672 1.00 19.63 183 ASN B CA 1
ATOM 1540 C C . ASN B 2 93 ? -7.456 1.391 -4.243 1.00 23.31 183 ASN B C 1
ATOM 1541 O O . ASN B 2 93 ? -8.689 1.472 -4.316 1.00 21.19 183 ASN B O 1
ATOM 1546 N N . ARG B 2 94 ? -6.693 2.376 -3.776 1.00 19.08 184 ARG B N 1
ATOM 1547 C CA . ARG B 2 94 ? -7.235 3.704 -3.508 1.00 24.20 184 ARG B CA 1
ATOM 1548 C C . ARG B 2 94 ? -7.556 4.426 -4.815 1.00 23.62 184 ARG B C 1
ATOM 1549 O O . ARG B 2 94 ? -6.840 4.281 -5.807 1.00 24.64 184 ARG B O 1
ATOM 1557 N N . ILE B 2 95 ? -8.634 5.212 -4.823 1.00 21.33 185 ILE B N 1
ATOM 1558 C CA . ILE B 2 95 ? -8.968 6.037 -5.982 1.00 23.92 185 ILE B CA 1
ATOM 1559 C C . ILE B 2 95 ? -9.207 7.466 -5.508 1.00 24.64 185 ILE B C 1
ATOM 1560 O O . ILE B 2 95 ? -10.053 7.699 -4.636 1.00 18.96 185 ILE B O 1
ATOM 1565 N N . CYS B 2 96 ? -8.462 8.413 -6.081 1.00 18.14 186 CYS B N 1
ATOM 1566 C CA . CYS B 2 96 ? -8.592 9.837 -5.775 1.00 20.99 186 CYS B CA 1
ATOM 1567 C C . CYS B 2 96 ? -9.175 10.561 -6.983 1.00 21.92 186 CYS B C 1
ATOM 1568 O O . CYS B 2 96 ? -8.785 10.293 -8.123 1.00 23.06 186 CYS B O 1
ATOM 1571 N N . THR B 2 97 ? -10.092 11.495 -6.734 1.00 24.88 187 THR B N 1
ATOM 1572 C CA . THR B 2 97 ? -10.750 12.211 -7.813 1.00 24.12 187 THR B CA 1
ATOM 1573 C C . THR B 2 97 ? -10.772 13.696 -7.500 1.00 27.73 187 THR B C 1
ATOM 1574 O O . THR B 2 97 ? -10.500 14.129 -6.374 1.00 28.84 187 THR B O 1
ATOM 1578 N N . CYS B 2 98 ? -11.107 14.474 -8.521 1.00 24.59 188 CYS B N 1
ATOM 1579 C CA . CYS B 2 98 ? -11.175 15.922 -8.415 1.00 23.19 188 CYS B CA 1
ATOM 1580 C C . CYS B 2 98 ? -12.600 16.366 -8.106 1.00 26.70 188 CYS B C 1
ATOM 1581 O O . CYS B 2 98 ? -13.567 15.700 -8.481 1.00 27.84 188 CYS B O 1
ATOM 1584 N N . ARG B 2 99 ? -12.715 17.503 -7.406 1.00 24.85 189 ARG B N 1
ATOM 1585 C CA . ARG B 2 99 ? -13.998 18.092 -7.046 1.00 26.99 189 ARG B CA 1
ATOM 1586 C C . ARG B 2 99 ? -14.622 18.770 -8.261 1.00 26.76 189 ARG B C 1
ATOM 1587 O O . ARG B 2 99 ? -13.921 19.093 -9.225 1.00 27.79 189 ARG B O 1
ATOM 1595 N N . PRO B 2 100 ? -15.948 18.972 -8.260 1.00 32.22 190 PRO B N 1
ATOM 1596 C CA . PRO B 2 100 ? -16.556 19.788 -9.319 1.00 27.10 190 PRO B CA 1
ATOM 1597 C C . PRO B 2 100 ? -15.897 21.161 -9.364 1.00 24.48 190 PRO B C 1
ATOM 1598 O O . PRO B 2 100 ? -15.454 21.695 -8.346 1.00 22.98 190 PRO B O 1
ATOM 1602 N N . GLY B 2 101 ? -15.778 21.705 -10.567 1.00 24.41 191 GLY B N 1
ATOM 1603 C CA . GLY B 2 101 ? -15.013 22.923 -10.749 1.00 25.74 191 GLY B CA 1
ATOM 1604 C C . GLY B 2 101 ? -13.535 22.700 -10.957 1.00 24.33 191 GLY B C 1
ATOM 1605 O O . GLY B 2 101 ? -12.792 23.675 -11.118 1.00 26.05 191 GLY B O 1
ATOM 1606 N N . TRP B 2 102 ? -13.090 21.448 -10.957 1.00 21.83 192 TRP B N 1
ATOM 1607 C CA . TRP B 2 102 ? -11.695 21.082 -11.144 1.00 24.47 192 TRP B CA 1
ATOM 1608 C C . TRP B 2 102 ? -11.603 20.024 -12.236 1.00 21.74 192 TRP B C 1
ATOM 1609 O O . TRP B 2 102 ? -12.560 19.300 -12.509 1.00 23.46 192 TRP B O 1
ATOM 1620 N N . TYR B 2 103 ? -10.437 19.932 -12.861 1.00 21.45 193 TYR B N 1
ATOM 1621 C CA . TYR B 2 103 ? -10.168 18.861 -13.804 1.00 24.90 193 TYR B CA 1
ATOM 1622 C C . TYR B 2 103 ? -8.904 18.138 -13.368 1.00 24.74 193 TYR B C 1
ATOM 1623 O O . TYR B 2 103 ? -8.120 18.644 -12.553 1.00 18.92 193 TYR B O 1
ATOM 1632 N N . CYS B 2 104 ? -8.723 16.943 -13.919 1.00 23.38 194 CYS B N 1
ATOM 1633 C CA . CYS B 2 104 ? -7.555 16.123 -13.619 1.00 23.21 194 CYS B CA 1
ATOM 1634 C C . CYS B 2 104 ? -6.429 16.504 -14.574 1.00 22.15 194 CYS B C 1
ATOM 1635 O O . CYS B 2 104 ? -6.490 16.202 -15.773 1.00 21.69 194 CYS B O 1
ATOM 1638 N N . ALA B 2 105 ? -5.396 17.161 -14.042 1.00 21.62 195 ALA B N 1
ATOM 1639 C CA . ALA B 2 105 ? -4.280 17.598 -14.878 1.00 22.11 195 ALA B CA 1
ATOM 1640 C C . ALA B 2 105 ? -3.332 16.446 -15.211 1.00 24.58 195 ALA B C 1
ATOM 1641 O O . ALA B 2 105 ? -2.814 16.368 -16.333 1.00 20.51 195 ALA B O 1
ATOM 1643 N N . LEU B 2 106 ? -3.061 15.572 -14.242 1.00 20.07 196 LEU B N 1
ATOM 1644 C CA . LEU B 2 106 ? -2.290 14.344 -14.462 1.00 22.56 196 LEU B CA 1
ATOM 1645 C C . LEU B 2 106 ? -3.184 13.161 -14.101 1.00 22.01 196 LEU B C 1
ATOM 1646 O O . LEU B 2 106 ? -3.507 12.945 -12.923 1.00 21.10 196 LEU B O 1
ATOM 1651 N N . SER B 2 107 ? -3.582 12.390 -15.108 1.00 19.71 197 SER B N 1
ATOM 1652 C CA . SER B 2 107 ? -4.557 11.330 -14.912 1.00 22.22 197 SER B CA 1
ATOM 1653 C C . SER B 2 107 ? -3.866 9.992 -14.660 1.00 28.92 197 SER B C 1
ATOM 1654 O O . SER B 2 107 ? -2.798 9.711 -15.217 1.00 26.08 197 SER B O 1
ATOM 1657 N N . LYS B 2 108 ? -4.474 9.183 -13.794 1.00 22.96 198 LYS B N 1
ATOM 1658 C CA . LYS B 2 108 ? -4.098 7.788 -13.605 1.00 23.68 198 LYS B CA 1
ATOM 1659 C C . LYS B 2 108 ? -5.074 6.893 -14.351 1.00 30.84 198 LYS B C 1
ATOM 1660 O O . LYS B 2 108 ? -6.154 7.324 -14.775 1.00 28.80 198 LYS B O 1
ATOM 1666 N N . GLN B 2 109 ? -4.684 5.620 -14.491 1.00 25.43 199 GLN B N 1
ATOM 1667 C CA . GLN B 2 109 ? -5.594 4.623 -15.044 1.00 32.84 199 GLN B CA 1
ATOM 1668 C C . GLN B 2 109 ? -6.940 4.666 -14.335 1.00 31.48 199 GLN B C 1
ATOM 1669 O O . GLN B 2 109 ? -7.991 4.656 -14.984 1.00 37.97 199 GLN B O 1
ATOM 1675 N N . GLU B 2 110 ? -6.926 4.749 -13.005 1.00 27.35 200 GLU B N 1
ATOM 1676 C CA . GLU B 2 110 ? -8.119 5.029 -12.209 1.00 30.70 200 GLU B CA 1
ATOM 1677 C C . GLU B 2 110 ? -7.880 6.281 -11.379 1.00 27.33 200 GLU B C 1
ATOM 1678 O O . GLU B 2 110 ? -7.005 6.286 -10.507 1.00 30.93 200 GLU B O 1
ATOM 1684 N N . GLY B 2 111 ? -8.681 7.317 -11.606 1.00 29.46 201 GLY B N 1
ATOM 1685 C CA . GLY B 2 111 ? -8.557 8.504 -10.786 1.00 25.36 201 GLY B CA 1
ATOM 1686 C C . GLY B 2 111 ? -7.447 9.434 -11.249 1.00 26.64 201 GLY B C 1
ATOM 1687 O O . GLY B 2 111 ? -7.019 9.430 -12.410 1.00 24.89 201 GLY B O 1
ATOM 1688 N N . CYS B 2 112 ? -6.959 10.230 -10.298 1.00 26.27 202 CYS B N 1
ATOM 1689 C CA . CYS B 2 112 ? -6.202 11.439 -10.589 1.00 22.84 202 CYS B CA 1
ATOM 1690 C C . CYS B 2 112 ? -5.046 11.588 -9.612 1.00 23.39 202 CYS B C 1
ATOM 1691 O O . CYS B 2 112 ? -5.214 11.330 -8.418 1.00 27.79 202 CYS B O 1
ATOM 1694 N N . ARG B 2 113 ? -3.875 12.022 -10.102 1.00 18.98 203 ARG B N 1
ATOM 1695 C CA . ARG B 2 113 ? -2.771 12.310 -9.189 1.00 21.43 203 ARG B CA 1
ATOM 1696 C C . ARG B 2 113 ? -2.483 13.794 -9.048 1.00 23.36 203 ARG B C 1
ATOM 1697 O O . ARG B 2 113 ? -1.749 14.179 -8.132 1.00 25.69 203 ARG B O 1
ATOM 1705 N N . LEU B 2 114 ? -3.057 14.636 -9.902 1.00 20.81 204 LEU B N 1
ATOM 1706 C CA . LEU B 2 114 ? -2.926 16.079 -9.754 1.00 21.96 204 LEU B CA 1
ATOM 1707 C C . LEU B 2 114 ? -4.171 16.739 -10.326 1.00 22.99 204 LEU B C 1
ATOM 1708 O O . LEU B 2 114 ? -4.454 16.582 -11.516 1.00 20.64 204 LEU B O 1
ATOM 1713 N N . CYS B 2 115 ? -4.909 17.458 -9.483 1.00 18.41 205 CYS B N 1
ATOM 1714 C CA . CYS B 2 115 ? -6.084 18.213 -9.899 1.00 25.15 205 CYS B CA 1
ATOM 1715 C C . CYS B 2 115 ? -5.740 19.690 -10.057 1.00 20.21 205 CYS B C 1
ATOM 1716 O O . CYS B 2 115 ? -4.837 20.209 -9.396 1.00 25.46 205 CYS B O 1
ATOM 1719 N N . ALA B 2 116 ? -6.482 20.375 -10.927 1.00 20.82 206 ALA B N 1
ATOM 1720 C CA . ALA B 2 116 ? -6.306 21.808 -11.129 1.00 21.57 206 ALA B CA 1
ATOM 1721 C C . ALA B 2 116 ? -7.663 22.471 -11.310 1.00 22.00 206 ALA B C 1
ATOM 1722 O O . ALA B 2 116 ? -8.588 21.862 -11.865 1.00 19.54 206 ALA B O 1
ATOM 1724 N N . PRO B 2 117 ? -7.813 23.718 -10.858 1.00 26.56 207 PRO B N 1
ATOM 1725 C CA . PRO B 2 117 ? -9.117 24.386 -10.975 1.00 20.57 207 PRO B CA 1
ATOM 1726 C C . PRO B 2 117 ? -9.420 24.714 -12.426 1.00 21.06 207 PRO B C 1
ATOM 1727 O O . PRO B 2 117 ? -8.525 25.045 -13.206 1.00 22.13 207 PRO B O 1
ATOM 1731 N N . LEU B 2 118 ? -10.688 24.585 -12.794 1.00 23.93 208 LEU B N 1
ATOM 1732 C CA . LEU B 2 118 ? -11.099 24.965 -14.137 1.00 24.51 208 LEU B CA 1
ATOM 1733 C C . LEU B 2 118 ? -10.944 26.472 -14.308 1.00 26.08 208 LEU B C 1
ATOM 1734 O O . LEU B 2 118 ? -11.189 27.244 -13.380 1.00 25.23 208 LEU B O 1
ATOM 1739 N N . ARG B 2 119 ? -10.496 26.882 -15.490 1.00 24.13 209 ARG B N 1
ATOM 1740 C CA . ARG B 2 119 ? -10.458 28.298 -15.850 1.00 30.51 209 ARG B CA 1
ATOM 1741 C C . ARG B 2 119 ? -11.873 28.869 -15.917 1.00 27.00 209 ARG B C 1
ATOM 1742 O O . ARG B 2 119 ? -12.825 28.183 -16.299 1.00 26.08 209 ARG B O 1
ATOM 1750 N N . LYS B 2 120 ? -12.012 30.136 -15.545 1.00 28.38 210 LYS B N 1
ATOM 1751 C CA . LYS B 2 120 ? -13.272 30.854 -15.697 1.00 28.85 210 LYS B CA 1
ATOM 1752 C C . LYS B 2 120 ? -13.110 31.918 -16.775 1.00 30.55 210 LYS B C 1
ATOM 1753 O O . LYS B 2 120 ? -12.159 32.706 -16.733 1.00 29.88 210 LYS B O 1
ATOM 1759 N N . CYS B 2 121 ? -14.019 31.923 -17.750 1.00 27.09 211 CYS B N 1
ATOM 1760 C CA . CYS B 2 121 ? -13.976 32.901 -18.833 1.00 26.53 211 CYS B CA 1
ATOM 1761 C C . CYS B 2 121 ? -14.594 34.209 -18.346 1.00 26.80 211 CYS B C 1
ATOM 1762 O O . CYS B 2 121 ? -15.784 34.254 -18.005 1.00 29.21 211 CYS B O 1
ATOM 1765 N N . ARG B 2 122 ? -13.780 35.262 -18.296 1.00 26.56 212 ARG B N 1
ATOM 1766 C CA . ARG B 2 122 ? -14.174 36.572 -17.770 1.00 29.62 212 ARG B CA 1
ATOM 1767 C C . ARG B 2 122 ? -15.197 37.246 -18.689 1.00 29.84 212 ARG B C 1
ATOM 1768 O O . ARG B 2 122 ? -15.485 36.747 -19.782 1.00 27.44 212 ARG B O 1
ATOM 1776 N N . PRO B 2 123 ? -15.785 38.374 -18.265 1.00 29.42 213 PRO B N 1
ATOM 1777 C CA . PRO B 2 123 ? -16.688 39.104 -19.168 1.00 31.67 213 PRO B CA 1
ATOM 1778 C C . PRO B 2 123 ? -15.978 39.479 -20.459 1.00 26.72 213 PRO B C 1
ATOM 1779 O O . PRO B 2 123 ? -14.804 39.852 -20.457 1.00 29.33 213 PRO B O 1
ATOM 1783 N N . GLY B 2 124 ? -16.696 39.345 -21.570 1.00 27.38 214 GLY B N 1
ATOM 1784 C CA . GLY B 2 124 ? -16.112 39.490 -22.881 1.00 27.67 214 GLY B CA 1
ATOM 1785 C C . GLY B 2 124 ? -15.605 38.196 -23.472 1.00 30.46 214 GLY B C 1
ATOM 1786 O O . GLY B 2 124 ? -15.182 38.185 -24.637 1.00 27.56 214 GLY B O 1
ATOM 1787 N N . PHE B 2 125 ? -15.627 37.110 -22.701 1.00 21.63 215 PHE B N 1
ATOM 1788 C CA . PHE B 2 125 ? -15.147 35.806 -23.122 1.00 26.61 215 PHE B CA 1
ATOM 1789 C C . PHE B 2 125 ? -16.195 34.756 -22.775 1.00 27.78 215 PHE B C 1
ATOM 1790 O O . PHE B 2 125 ? -16.849 34.837 -21.727 1.00 24.70 215 PHE B O 1
ATOM 1798 N N . GLY B 2 126 ? -16.360 33.777 -23.661 1.00 21.99 216 GLY B N 1
ATOM 1799 C CA . GLY B 2 126 ? -17.297 32.701 -23.430 1.00 25.21 216 GLY B CA 1
ATOM 1800 C C . GLY B 2 126 ? -16.628 31.348 -23.545 1.00 28.20 216 GLY B C 1
ATOM 1801 O O . GLY B 2 126 ? -15.517 31.215 -24.069 1.00 23.45 216 GLY B O 1
ATOM 1802 N N . VAL B 2 127 ? -17.331 30.325 -23.046 1.00 25.52 217 VAL B N 1
ATOM 1803 C CA . VAL B 2 127 ? -16.812 28.963 -23.117 1.00 25.03 217 VAL B CA 1
ATOM 1804 C C . VAL B 2 127 ? -16.807 28.508 -24.567 1.00 26.33 217 VAL B C 1
ATOM 1805 O O . VAL B 2 127 ? -17.827 28.597 -25.261 1.00 24.91 217 VAL B O 1
ATOM 1809 N N . ALA B 2 128 ? -15.644 28.062 -25.042 1.00 24.05 218 ALA B N 1
ATOM 1810 C CA . ALA B 2 128 ? -15.493 27.460 -26.366 1.00 25.51 218 ALA B CA 1
ATOM 1811 C C . ALA B 2 128 ? -15.481 25.937 -26.326 1.00 31.12 218 ALA B C 1
ATOM 1812 O O . ALA B 2 128 ? -16.111 25.287 -27.167 1.00 31.32 218 ALA B O 1
ATOM 1814 N N . ARG B 2 129 ? -14.761 25.340 -25.381 1.00 30.79 219 ARG B N 1
ATOM 1815 C CA . ARG B 2 129 ? -14.906 23.918 -25.108 1.00 31.73 219 ARG B CA 1
ATOM 1816 C C . ARG B 2 129 ? -15.120 23.777 -23.608 1.00 26.73 219 ARG B C 1
ATOM 1817 O O . ARG B 2 129 ? -14.318 24.307 -22.812 1.00 27.45 219 ARG B O 1
ATOM 1825 N N . PRO B 2 130 ? -16.181 23.102 -23.183 1.00 26.82 220 PRO B N 1
ATOM 1826 C CA . PRO B 2 130 ? -16.416 22.910 -21.749 1.00 26.19 220 PRO B CA 1
ATOM 1827 C C . PRO B 2 130 ? -15.332 22.042 -21.125 1.00 30.98 220 PRO B C 1
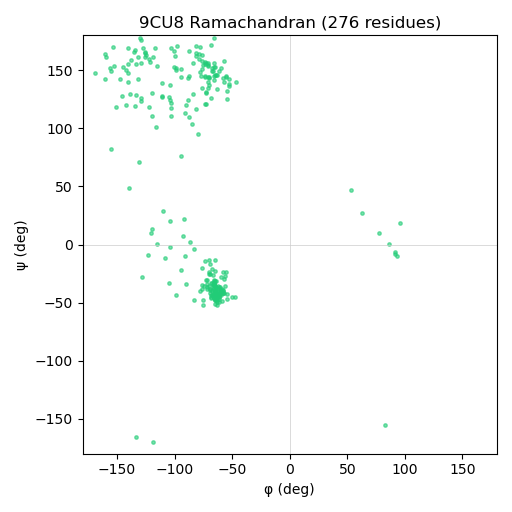ATOM 1828 O O . PRO B 2 130 ? -14.664 21.248 -21.794 1.00 25.21 220 PRO B O 1
ATOM 1832 N N . GLY B 2 131 ? -15.170 22.207 -19.816 1.00 23.99 221 GLY B N 1
ATOM 1833 C CA . GLY B 2 131 ? -14.293 21.327 -19.071 1.00 29.24 221 GLY B CA 1
ATOM 1834 C C . GLY B 2 131 ? -14.805 19.900 -19.065 1.00 30.84 221 GLY B C 1
ATOM 1835 O O . GLY B 2 131 ? -15.999 19.635 -19.203 1.00 29.80 221 GLY B O 1
ATOM 1836 N N . THR B 2 132 ? -13.872 18.964 -18.932 1.00 26.51 222 THR B N 1
ATOM 1837 C CA . THR B 2 132 ? -14.178 17.546 -18.820 1.00 25.28 222 THR B CA 1
ATOM 1838 C C . THR B 2 132 ? -13.418 17.023 -17.613 1.00 27.51 222 THR B C 1
ATOM 1839 O O . THR B 2 132 ? -12.664 17.760 -16.969 1.00 25.57 222 THR B O 1
ATOM 1843 N N . GLU B 2 133 ? -13.602 15.744 -17.298 1.00 30.02 223 GLU B N 1
ATOM 1844 C CA . GLU B 2 133 ? -12.918 15.210 -16.124 1.00 29.42 223 GLU B CA 1
ATOM 1845 C C . GLU B 2 133 ? -11.400 15.335 -16.256 1.00 27.66 223 GLU B C 1
ATOM 1846 O O . GLU B 2 133 ? -10.709 15.511 -15.247 1.00 28.01 223 GLU B O 1
ATOM 1852 N N . THR B 2 134 ? -10.867 15.328 -17.485 1.00 22.74 224 THR B N 1
ATOM 1853 C CA . THR B 2 134 ? -9.424 15.410 -17.696 1.00 30.26 224 THR B CA 1
ATOM 1854 C C . THR B 2 134 ? -8.973 16.628 -18.504 1.00 29.15 224 THR B C 1
ATOM 1855 O O . THR B 2 134 ? -7.807 16.670 -18.919 1.00 31.02 224 THR B O 1
ATOM 1859 N N . SER B 2 135 ? -9.822 17.634 -18.730 1.00 23.98 225 SER B N 1
ATOM 1860 C CA . SER B 2 135 ? -9.354 18.754 -19.536 1.00 29.88 225 SER B CA 1
ATOM 1861 C C . SER B 2 135 ? -9.986 20.067 -19.093 1.00 28.32 225 SER B C 1
ATOM 1862 O O . SER B 2 135 ? -11.165 20.110 -18.730 1.00 26.33 225 SE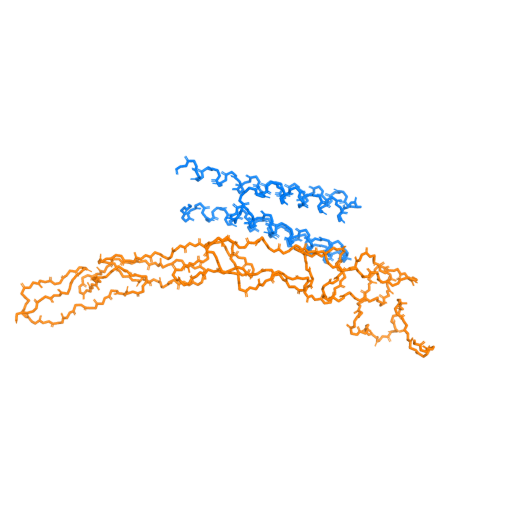R B O 1
ATOM 1865 N N . ASP B 2 136 ? -9.183 21.135 -19.138 1.00 26.71 226 ASP B N 1
ATOM 1866 C CA . ASP B 2 136 ? -9.609 22.463 -18.719 1.00 27.92 226 ASP B CA 1
ATOM 1867 C C . ASP B 2 136 ? -10.604 23.058 -19.719 1.00 29.32 226 ASP B C 1
ATOM 1868 O O . ASP B 2 136 ? -10.684 22.651 -20.883 1.00 26.53 226 ASP B O 1
ATOM 1873 N N . VAL B 2 137 ? -11.407 24.001 -19.219 1.00 24.86 227 VAL B N 1
ATOM 1874 C CA . VAL B 2 137 ? -12.238 24.832 -20.081 1.00 26.07 227 VAL B CA 1
ATOM 1875 C C . VAL B 2 137 ? -11.349 25.574 -21.074 1.00 27.96 227 VAL B C 1
ATOM 1876 O O . VAL B 2 137 ? -10.238 26.009 -20.737 1.00 27.99 227 VAL B O 1
ATOM 1880 N N . VAL B 2 138 ? -11.840 25.729 -22.304 1.00 27.64 228 VAL B N 1
ATOM 1881 C CA . VAL B 2 138 ? -11.218 26.585 -23.313 1.00 28.67 228 VAL B CA 1
ATOM 1882 C C . VAL B 2 138 ? -12.137 27.785 -23.552 1.00 27.56 228 VAL B C 1
ATOM 1883 O O . VAL B 2 138 ? -13.332 27.610 -23.822 1.00 26.12 228 VAL B O 1
ATOM 1887 N N . CYS B 2 139 ? -11.590 28.998 -23.445 1.00 26.04 229 CYS B N 1
ATOM 1888 C CA . CYS B 2 139 ? -12.361 30.223 -23.658 1.00 30.31 229 CYS B CA 1
ATOM 1889 C C . CYS B 2 139 ? -12.138 30.792 -25.058 1.00 32.53 229 CYS B C 1
ATOM 1890 O O . CYS B 2 139 ? -11.159 30.470 -25.736 1.00 27.37 229 CYS B O 1
ATOM 1893 N N . LYS B 2 140 ? -13.050 31.674 -25.471 1.00 29.54 230 LYS B N 1
ATOM 1894 C CA . LYS B 2 140 ? -12.871 32.471 -26.681 1.00 24.22 230 LYS B CA 1
ATOM 1895 C C . LYS B 2 140 ? -13.419 33.876 -26.461 1.00 27.67 230 LYS B C 1
ATOM 1896 O O . LYS B 2 140 ? -14.362 34.065 -25.683 1.00 23.17 230 LYS B O 1
ATOM 1902 N N . PRO B 2 141 ? -12.848 34.877 -27.131 1.00 26.64 231 PRO B N 1
ATOM 1903 C CA . PRO B 2 141 ? -13.443 36.220 -27.080 1.00 26.60 231 PRO B CA 1
ATOM 1904 C C . PRO B 2 141 ? -14.743 36.246 -27.863 1.00 28.67 231 PRO B C 1
ATOM 1905 O O . PRO B 2 141 ? -14.855 35.639 -28.930 1.00 25.52 231 PRO B O 1
ATOM 1909 N N . CYS B 2 142 ? -15.736 36.949 -27.326 1.00 24.43 232 CYS B N 1
ATOM 1910 C CA . CYS B 2 142 ? -17.025 37.002 -28.002 1.00 24.44 232 CYS B CA 1
ATOM 1911 C C . CYS B 2 142 ? -16.923 37.889 -29.242 1.00 27.59 232 CYS B C 1
ATOM 1912 O O . CYS B 2 142 ? -16.396 39.001 -29.179 1.00 27.22 232 CYS B O 1
ATOM 1915 N N . ALA B 2 143 ? -17.404 37.389 -30.369 1.00 23.96 233 ALA B N 1
ATOM 1916 C CA . ALA B 2 143 ? -17.392 38.152 -31.610 1.00 28.13 233 ALA B CA 1
ATOM 1917 C C . ALA B 2 143 ? -18.539 39.163 -31.623 1.00 29.48 233 ALA B C 1
ATOM 1918 O O . ALA B 2 143 ? -19.514 39.006 -30.882 1.00 28.02 233 ALA B O 1
ATOM 1920 N N . PRO B 2 144 ? -18.452 40.207 -32.462 1.00 29.35 234 PRO B N 1
ATOM 1921 C CA . PRO B 2 144 ? -19.531 41.205 -32.516 1.00 30.37 234 PRO B CA 1
ATOM 1922 C C . PRO B 2 144 ? -20.888 40.554 -32.727 1.00 30.90 234 PRO B C 1
ATOM 1923 O O . PRO B 2 144 ? -21.026 39.573 -33.460 1.00 26.24 234 PRO B O 1
ATOM 1927 N N . GLY B 2 145 ? -21.904 41.114 -32.072 1.00 24.15 235 GLY B N 1
ATOM 1928 C CA . GLY B 2 145 ? -23.215 40.512 -32.063 1.00 26.53 235 GLY B CA 1
ATOM 1929 C C . GLY B 2 145 ? -23.478 39.598 -30.887 1.00 28.08 235 GLY B C 1
ATOM 1930 O O . GLY B 2 145 ? -24.629 39.186 -30.690 1.00 29.37 235 GLY B O 1
ATOM 1931 N N . THR B 2 146 ? -22.454 39.268 -30.102 1.00 24.97 236 THR B N 1
ATOM 1932 C CA . THR B 2 146 ? -22.580 38.361 -28.967 1.00 28.12 236 THR B CA 1
ATOM 1933 C C . THR B 2 146 ? -21.833 38.944 -27.775 1.00 24.20 236 THR B C 1
ATOM 1934 O O . THR B 2 146 ? -21.015 39.863 -27.912 1.00 21.93 236 THR B O 1
ATOM 1938 N N . PHE B 2 147 ? -22.097 38.386 -26.591 1.00 21.96 237 PHE B N 1
ATOM 1939 C CA . PHE B 2 147 ? -21.497 38.935 -25.381 1.00 23.67 237 PHE B CA 1
ATOM 1940 C C . PHE B 2 147 ? -21.524 37.919 -24.250 1.00 25.99 237 PHE B C 1
ATOM 1941 O O . PHE B 2 147 ? -22.262 36.935 -24.283 1.00 25.12 237 PHE B O 1
ATOM 1949 N N . SER B 2 148 ? -20.711 38.198 -23.236 1.00 27.33 238 SER B N 1
ATOM 1950 C CA . SER B 2 148 ? -20.752 37.486 -21.965 1.00 26.55 238 SER B CA 1
ATOM 1951 C C . SER B 2 148 ? -20.493 38.511 -20.877 1.00 27.87 238 SER B C 1
ATOM 1952 O O . SER B 2 148 ? -19.439 39.155 -20.870 1.00 24.97 238 SER B O 1
ATOM 1955 N N . ASN B 2 149 ? -21.450 38.665 -19.965 1.00 25.61 239 ASN B N 1
ATOM 1956 C CA . ASN B 2 149 ? -21.324 39.615 -18.869 1.00 30.36 239 ASN B CA 1
ATOM 1957 C C . ASN B 2 149 ? -20.995 38.935 -17.541 1.00 30.54 239 ASN B C 1
ATOM 1958 O O . ASN B 2 149 ? -21.215 39.525 -16.478 1.00 32.52 239 ASN B O 1
ATOM 1963 N N . THR B 2 150 ? -20.472 37.709 -17.573 1.00 30.07 240 THR B N 1
ATOM 1964 C CA . THR B 2 150 ? -20.168 36.967 -16.356 1.00 25.54 240 THR B CA 1
ATOM 1965 C C . THR B 2 150 ? -18.760 36.385 -16.410 1.00 28.97 240 THR B C 1
ATOM 1966 O O . THR B 2 150 ? -18.151 36.260 -17.476 1.00 27.52 240 THR B O 1
ATOM 1970 N N . THR B 2 151 ? -18.251 36.029 -15.226 1.00 27.52 241 THR B N 1
ATOM 1971 C CA . THR B 2 151 ? -17.022 35.255 -15.073 1.00 34.17 241 THR B CA 1
ATOM 1972 C C . THR B 2 151 ? -17.432 33.821 -14.735 1.00 31.46 241 THR B C 1
ATOM 1973 O O . THR B 2 151 ? -17.972 33.559 -13.656 1.00 33.33 241 THR B O 1
ATOM 1977 N N . SER B 2 152 ? -17.209 32.896 -15.661 1.00 25.97 242 SER B N 1
ATOM 1978 C CA . SER B 2 152 ? -17.861 31.602 -15.515 1.00 27.21 242 SER B CA 1
ATOM 1979 C C . SER B 2 152 ? -17.162 30.536 -16.345 1.00 31.17 242 SER B C 1
ATOM 1980 O O . SER B 2 152 ? -16.733 30.802 -17.470 1.00 28.09 242 SER B O 1
ATOM 1983 N N . SER B 2 153 ? -17.091 29.320 -15.794 1.00 28.48 243 SER B N 1
ATOM 1984 C CA A SER B 2 153 ? -16.557 28.178 -16.519 0.33 29.51 243 SER B CA 1
ATOM 1985 C CA B SER B 2 153 ? -16.569 28.149 -16.489 0.67 29.51 243 SER B CA 1
ATOM 1986 C C . SER B 2 153 ? -17.591 27.510 -17.415 1.00 30.22 243 SER B C 1
ATOM 1987 O O . SER B 2 153 ? -17.257 26.543 -18.098 1.00 29.03 243 SER B O 1
ATOM 1992 N N . THR B 2 154 ? -18.832 28.004 -17.445 1.00 28.57 244 THR B N 1
ATOM 1993 C CA . THR B 2 154 ? -19.829 27.365 -18.297 1.00 29.19 244 THR B CA 1
ATOM 1994 C C . THR B 2 154 ? -20.558 28.342 -19.226 1.00 28.30 244 THR B C 1
ATOM 1995 O O . THR B 2 154 ? -20.967 27.936 -20.318 1.00 25.24 244 THR B O 1
ATOM 1999 N N . ASP B 2 155 ? -20.694 29.619 -18.837 1.00 27.20 245 ASP B N 1
ATOM 2000 C CA . ASP B 2 155 ? -21.441 30.590 -19.645 1.00 31.92 245 ASP B CA 1
ATOM 2001 C C . ASP B 2 155 ? -20.792 30.806 -21.010 1.00 30.67 245 ASP B C 1
ATOM 2002 O O . ASP B 2 155 ? -19.582 31.014 -21.106 1.00 28.51 245 ASP B O 1
ATOM 2007 N N . ILE B 2 156 ? -21.609 30.800 -22.057 1.00 30.11 246 ILE B N 1
ATOM 2008 C CA . ILE B 2 156 ? -21.130 30.929 -23.426 1.00 29.60 246 ILE B CA 1
ATOM 2009 C C . ILE B 2 156 ? -21.392 32.347 -23.928 1.00 31.62 246 ILE B C 1
ATOM 2010 O O . ILE B 2 156 ? -22.086 33.136 -23.295 1.00 31.78 246 ILE B O 1
ATOM 2015 N N . CYS B 2 157 ? -20.810 32.685 -25.079 1.00 29.83 247 CYS B N 1
ATOM 2016 C CA . CYS B 2 157 ? -21.101 33.964 -25.718 1.00 31.02 247 CYS B CA 1
ATOM 2017 C C . CYS B 2 157 ? -22.503 33.908 -26.301 1.00 30.87 247 CYS B C 1
ATOM 2018 O O . CYS B 2 157 ? -22.789 33.053 -27.143 1.00 34.11 247 CYS B O 1
ATOM 2021 N N . ARG B 2 158 ? -23.383 34.804 -25.854 1.00 29.03 248 ARG B N 1
ATOM 2022 C CA . ARG B 2 158 ? -24.774 34.722 -26.278 1.00 32.84 248 ARG B CA 1
ATOM 2023 C C . ARG B 2 158 ? -25.146 35.956 -27.103 1.00 30.86 248 ARG B C 1
ATOM 2024 O O . ARG B 2 158 ? -24.515 37.008 -26.962 1.00 30.02 248 ARG B O 1
ATOM 2032 N N . PRO B 2 159 ? -26.135 35.849 -27.995 1.00 29.43 249 PRO B N 1
ATOM 2033 C CA . PRO B 2 159 ? -26.429 36.967 -28.900 1.00 32.06 249 PRO B CA 1
ATOM 2034 C C . PRO B 2 159 ? -26.913 38.210 -28.165 1.00 28.13 249 PRO B C 1
ATOM 2035 O O . PRO B 2 159 ? -27.587 38.134 -27.131 1.00 28.93 249 PRO B O 1
ATOM 2039 N N . HIS B 2 160 ? -26.538 39.367 -28.711 1.00 32.51 250 HIS B N 1
ATOM 2040 C CA . HIS B 2 160 ? -27.182 40.617 -28.325 1.00 30.17 250 HIS B CA 1
ATOM 2041 C C . HIS B 2 160 ? -28.667 40.537 -28.633 1.00 24.95 250 HIS B C 1
ATOM 2042 O O . HIS B 2 160 ? -29.090 39.845 -29.560 1.00 27.39 250 HIS B O 1
ATOM 2049 N N . GLN B 2 161 ? -29.468 41.275 -27.869 1.00 27.03 251 GLN B N 1
ATOM 2050 C CA . GLN B 2 161 ? -30.861 41.420 -28.262 1.00 34.62 251 GLN B CA 1
ATOM 2051 C C . GLN B 2 161 ? -30.944 42.187 -29.574 1.00 30.37 251 GLN B C 1
ATOM 2052 O O . GLN B 2 161 ? -30.054 42.968 -29.924 1.00 32.35 251 GLN B O 1
ATOM 2058 N N . ILE B 2 162 ? -31.988 41.937 -30.313 1.00 29.43 252 ILE B N 1
ATOM 2059 C CA . ILE B 2 162 ? -32.202 42.666 -31.552 1.00 42.91 252 ILE B CA 1
ATOM 2060 C C . ILE B 2 162 ? -32.988 43.919 -31.224 1.00 37.15 252 ILE B C 1
ATOM 2061 O O . ILE B 2 162 ? -33.842 43.913 -30.328 1.00 39.18 252 ILE B O 1
ATOM 2066 N N . CYS B 2 163 ? -32.674 45.005 -31.918 1.00 31.62 253 CYS B N 1
ATOM 2067 C CA . CYS B 2 163 ? -33.558 46.162 -31.909 1.00 34.70 253 CYS B CA 1
ATOM 2068 C C . CYS B 2 163 ? -33.114 47.135 -32.980 1.00 30.78 253 CYS B C 1
ATOM 2069 O O . CYS B 2 163 ? -31.916 47.269 -33.267 1.00 27.37 253 CYS B O 1
ATOM 2072 N N . ASN B 2 164 ? -34.104 47.825 -33.549 1.00 27.14 254 ASN B N 1
ATOM 2073 C CA . ASN B 2 164 ? -33.842 48.708 -34.676 1.00 23.68 254 ASN B CA 1
ATOM 2074 C C . ASN B 2 164 ? -33.150 49.991 -34.233 1.00 26.19 254 ASN B C 1
ATOM 2075 O O . ASN B 2 164 ? -32.288 50.516 -34.949 1.00 22.75 254 ASN B O 1
ATOM 2080 N N . VAL B 2 165 ? -33.498 50.510 -33.058 1.00 24.80 255 VAL B N 1
ATOM 2081 C CA . VAL B 2 165 ? -33.029 51.832 -32.636 1.00 25.44 255 VAL B CA 1
ATOM 2082 C C . VAL B 2 165 ? -32.162 51.645 -31.398 1.00 29.38 255 VAL B C 1
ATOM 2083 O O . VAL B 2 165 ? -32.671 51.466 -30.286 1.00 25.24 255 VAL B O 1
ATOM 2087 N N . VAL B 2 166 ? -30.847 51.689 -31.585 1.00 30.09 256 VAL B N 1
ATOM 2088 C CA . VAL B 2 166 ? -29.900 51.357 -30.527 1.00 32.68 256 VAL B CA 1
ATOM 2089 C C . VAL B 2 166 ? -29.606 52.615 -29.720 1.00 35.92 256 VAL B C 1
ATOM 2090 O O . VAL B 2 166 ? -29.203 53.637 -30.281 1.00 39.67 256 VAL B O 1
ATOM 2094 N N . ALA B 2 167 ? -29.816 52.549 -28.403 1.00 31.68 257 ALA B N 1
ATOM 2095 C CA . ALA B 2 167 ? -29.417 53.659 -27.541 1.00 36.41 257 ALA B CA 1
ATOM 2096 C C . ALA B 2 167 ? -27.937 53.564 -27.179 1.00 37.75 257 ALA B C 1
ATOM 2097 O O . ALA B 2 167 ? -27.198 54.552 -27.270 1.00 31.09 257 ALA B O 1
ATOM 2099 N N . ILE B 2 168 ? -27.497 52.376 -26.761 1.00 34.11 258 ILE B N 1
ATOM 2100 C CA . ILE B 2 168 ? -26.101 52.102 -26.456 1.00 31.72 258 ILE B CA 1
ATOM 2101 C C . ILE B 2 168 ? -25.782 50.767 -27.119 1.00 35.80 258 ILE B C 1
ATOM 2102 O O . ILE B 2 168 ? -26.402 49.753 -26.785 1.00 30.75 258 ILE B O 1
ATOM 2107 N N . PRO B 2 169 ? -24.831 50.705 -28.051 1.00 32.64 259 PRO B N 1
ATOM 2108 C CA . PRO B 2 169 ? -24.547 49.427 -28.719 1.00 34.80 259 PRO B CA 1
ATOM 2109 C C . PRO B 2 169 ? -23.968 48.395 -27.763 1.00 30.55 259 PRO B C 1
ATOM 2110 O O . PRO B 2 169 ? -23.301 48.723 -26.778 1.00 29.87 259 PRO B O 1
ATOM 2114 N N . GLY B 2 170 ? -24.263 47.131 -28.050 1.00 29.84 260 GLY B N 1
ATOM 2115 C CA . GLY B 2 170 ? -23.660 46.053 -27.296 1.00 31.18 260 GLY B CA 1
ATOM 2116 C C . GLY B 2 170 ? -22.205 45.854 -27.667 1.00 33.16 260 GLY B C 1
ATOM 2117 O O . GLY B 2 170 ? -21.757 46.203 -28.758 1.00 29.67 260 GLY B O 1
ATOM 2118 N N . ASN B 2 171 ? -21.449 45.283 -26.731 1.00 29.96 261 ASN B N 1
ATOM 2119 C CA . ASN B 2 171 ? -20.051 44.943 -26.970 1.00 27.82 261 ASN B CA 1
ATOM 2120 C C . ASN B 2 171 ? -19.819 43.517 -26.466 1.00 31.80 261 ASN B C 1
ATOM 2121 O O . ASN B 2 171 ? -20.753 42.752 -26.190 1.00 24.87 261 ASN B O 1
ATOM 2126 N N . ALA B 2 172 ? -18.548 43.135 -26.330 1.00 26.40 262 ALA B N 1
ATOM 2127 C CA . ALA B 2 172 ? -18.233 41.758 -25.965 1.00 30.56 262 ALA B CA 1
ATOM 2128 C C . ALA B 2 172 ? -18.662 41.405 -24.543 1.00 28.21 262 ALA B C 1
ATOM 2129 O O . ALA B 2 172 ? -18.829 40.217 -24.241 1.00 25.63 262 ALA B O 1
ATOM 2131 N N . SER B 2 173 ? -18.855 42.393 -23.665 1.00 25.90 263 SER B N 1
ATOM 2132 C CA . SER B 2 173 ? -19.224 42.112 -22.283 1.00 27.75 263 SER B CA 1
ATOM 2133 C C . SER B 2 173 ? -20.559 42.720 -21.862 1.00 26.98 263 SER B C 1
ATOM 2134 O O . SER B 2 173 ? -20.896 42.672 -20.669 1.00 30.34 263 SER B O 1
ATOM 2137 N N . MET B 2 174 ? -21.349 43.259 -22.785 1.00 27.22 264 MET B N 1
ATOM 2138 C CA . MET B 2 174 ? -22.658 43.730 -22.351 1.00 29.57 264 MET B CA 1
ATOM 2139 C C . MET B 2 174 ? -23.625 43.753 -23.524 1.00 27.28 264 MET B C 1
ATOM 2140 O O . MET B 2 174 ? -23.229 43.936 -24.676 1.00 27.36 264 MET B O 1
ATOM 2145 N N . ASP B 2 175 ? -24.902 43.589 -23.202 1.00 27.97 265 ASP B N 1
ATOM 2146 C CA . ASP B 2 175 ? -25.950 43.585 -24.204 1.00 29.38 265 ASP B CA 1
ATOM 2147 C C . ASP B 2 175 ? -26.174 44.999 -24.736 1.00 31.84 265 ASP B C 1
ATOM 2148 O O . ASP B 2 175 ? -25.846 45.999 -24.086 1.00 28.92 265 ASP B O 1
ATOM 2153 N N . ALA B 2 176 ? -26.711 45.076 -25.952 1.00 29.87 266 ALA B N 1
ATOM 2154 C CA . ALA B 2 176 ? -27.174 46.361 -26.446 1.00 31.19 266 ALA B CA 1
ATOM 2155 C C . ALA B 2 176 ? -28.310 46.865 -25.562 1.00 32.37 266 ALA B C 1
ATOM 2156 O O . ALA B 2 176 ? -29.072 46.086 -24.987 1.00 33.19 266 ALA B O 1
ATOM 2158 N N . VAL B 2 177 ? -28.361 48.187 -25.404 1.00 28.73 267 VAL B N 1
ATOM 2159 C CA . VAL B 2 177 ? -29.479 48.859 -24.689 1.00 34.73 267 VAL B CA 1
ATOM 2160 C C . VAL B 2 177 ? -30.369 49.489 -25.763 1.00 32.55 267 VAL B C 1
ATOM 2161 O O . VAL B 2 177 ? -29.856 50.303 -26.532 1.00 30.51 267 VAL B O 1
ATOM 2165 N N . CYS B 2 178 ? -31.655 49.161 -25.772 1.00 34.95 268 CYS B N 1
ATOM 2166 C CA . CYS B 2 178 ? -32.549 49.609 -26.876 1.00 34.57 268 CYS B CA 1
ATOM 2167 C C . CYS B 2 178 ? -33.474 50.773 -26.493 1.00 39.77 268 CYS B C 1
ATOM 2168 O O . CYS B 2 178 ? -34.023 50.755 -25.393 1.00 43.18 268 CYS B O 1
ATOM 2171 N N . THR B 2 179 ? -33.611 51.749 -27.392 1.00 35.02 269 THR B N 1
ATOM 2172 C CA . THR B 2 179 ? -34.498 52.918 -27.162 1.00 44.50 269 THR B CA 1
ATOM 2173 C C . THR B 2 179 ? -35.969 52.490 -27.237 1.00 46.38 269 THR B C 1
ATOM 2174 O O . THR B 2 179 ? -36.537 52.256 -26.164 1.00 55.89 269 THR B O 1
#

Organism: Homo sapiens (NCBI:txid9606)

InterPro domains:
  IPR001368 TNFR/NGFR cysteine-rich region [PF00020] (40-75)
  IPR001368 TNFR/NGFR cysteine-rich region [PF00020] (78-118)
  IPR001368 TNFR/NGFR cysteine-rich region [PF00020] (120-161)
  IPR001368 TNFR/NGFR cysteine-rich region [PS00652] (40-75)
  IPR001368 TNFR/NGFR cysteine-rich region [PS00652] (78-118)
  IPR001368 TNFR/NGFR cysteine-rich region [PS50050] (39-75)
  IPR001368 TNFR/NGFR cysteine-rich region [PS50050] (77-118)
  IPR001368 TNFR/NGFR cysteine-rich region [PS50050] (119-161)
  IPR001368 TNFR/NGFR cysteine-rich region [SM00208] (40-75)
  IPR001368 TNFR/NGFR cysteine-rich region [SM00208] (78-118)
  IPR001368 TNFR/NGFR cysteine-rich region [SM00208] (120-161)
  IPR001368 TNFR/NGFR cysteine-rich region [SM00208] (164-200)
  IPR020411 Tumour necrosis factor receptor 1B [PR01919] (184-195)
  IPR020411 Tumour necrosis factor receptor 1B [PR01919] (290-303)
  IPR020411 Tumour necrosis factor receptor 1B [PR01919] (306-324)
  IPR020411 Tumour necrosis factor receptor 1B [PR01919] (375-389)
  IPR020411 Tumour necrosis factor receptor 1B [PR01919] (405-424)
  IPR033996 Tumor necrosis factor receptor 1B, N-terminal [cd10577] (40-201)
  IPR051670 TNF and chemokine receptor-like [PTHR47386] (1-461)

B-factor: mean 29.99, std 10.06, range [13.84, 92.64]

Foldseek 3Di:
DDPVLVVQLVVLLVVLLVVLVVVLVVCVVVVVVLVNVLSVVLSVLLVVLSVCVPVPVVCNVVSLVVSLVSLCVSCVVPVVVSVVSNVSSVVSVVSSVVSVVVVVVD/DDPVDDDPFAADDVPDAADPQWHQDPQQNTTAGFEAKQWEQCDPDHVPGHTDIDGADPQFTAAGRHHDNHTHGADDDADPQWDFPDDDDNHDHTAIAGDPQKAAAAADPGHHRDIDGAAWAAWQKAFPDADDNHGHTDIDGADPQWTAQHGGRHGGTGGADDDDAFPAPDDHRGHTDHD

Radius of gyration: 26.9 Å; Cα contacts (8 Å, |Δi|>4): 589; chains: 2; bounding box: 55×94×40 Å

Nearest PDB structures (foldseek):
  9cu8-assembly1_B  TM=1.006E+00  e=2.470E-33  Homo sapiens
  3alq-assembly2_V  TM=9.440E-01  e=3.247E-26  Homo sapiens
  8hlb-assembly1_A  TM=7.807E-01  e=4.955E-15  Homo sapiens
  3k51-assembly1_B  TM=7.113E-01  e=1.624E-13  Homo sapiens
  2uwi-assembly2_B  TM=7.274E-01  e=1.840E-10  Vaccinia virus Lister

Sequence (285 aa):
LNPEQVAKIGAAIDAGRKYLDAKIEEAKKTLTLRTAQALLVIRSQYERAVDTLFTDPSAAEKELAATLATIDRLLKEHPELAAEIIKAFIRSTMAEIRRALLAASLAALPAQVAFTPYAPEPGSTCRLREYYDQTAQMCCSKCSPGQHAKVFCTKTSSSDTVCDSCEDSTYTQLWNWVPECLSCGSSRCSSDQVETQACTREQNRICTCRPGWYCALSKQEGCRLCAPLRKCRPGFGVARPGTETSDVVCKPCAPGTFSNTTSSSTDICRPHQICNVVAIPGNASMDAVCT

Solvent-accessible surface area: 15987 Å² total; per-residue (Å²): 99,76,106,124,45,26,66,117,0,13,62,15,7,77,46,1,46,140,46,0,42,57,27,12,76,86,5,98,173,90,109,53,53,68,13,8,24,4,1,52,3,0,55,13,9,0,22,39,0,0,4,3,12,29,23,65,92,104,31,4,119,145,29,38,58,44,0,19,44,11,0,65,123,34,1,151,136,84,101,135,29,9,58,74,0,41,60,69,1,127,76,10,8,62,84,0,106,55,32,39,64,68,19,165,94,118,174,86,119,168,55,50,148,24,13,46,69,37,136,138,93,60,121,17,107,134,117,17,21,84,2,91,96,4,103,19,0,0,30,43,1,24,42,7,61,20,2,128,76,44,2,67,122,130,56,40,15,68,42,59,89,10,139,101,40,28,22,5,93,135,92,16,36,10,26,38,13,35,18,0,4,10,175,31,34,112,69,11,55,85,82,53,48,22,47,54,86,55,24,20,28,13,40,30,104,136,44,77,37,7,24,12,61,34,152,84,23,5,10,44,12,21,84,34,126,123,3,150,54,7,76,0,12,54,131,86,28,70,140,66,27,26,3,64,35,98,94,11,63,137,39,36,7,1,76,50,79,15,18,99,55,108,21,97,103,31,90,163,42,154,95,72,51,96,95,21,79,39,42,87,46,11,78,44,114

GO terms:
  GO:0016020 membrane (C, TAS)
  GO:0002947 tumor necrosis factor receptor superfamily complex (C, TAS)
  GO:0033209 tumor necrosis factor-mediated signaling pathway (P, TAS)
  GO:0043120 tumor necrosis factor binding (F, IPI)
  GO:0005886 plasma membrane (C, EXP)
  GO:0005031 tumor necrosis factor receptor activity (F, TAS)
  GO:0035579 specific granule membrane (C, TAS)
  GO:0005886 plasma membrane (C, TAS)
  GO:0005515 protein binding (F, IPI)
  GO:0045121 membrane raft (C, IDA)
  GO:0051044 positive regulation of membrane protein ectodomain proteolysis (P, IMP)
  GO:0071222 cellular response to lipopolysaccharide (P, IMP)
  GO:0031625 ubiquitin protein ligase binding (F, IPI)
  GO:0005886 plasma membrane (C, IPI)